Protein AF-A0A940IE73-F1 (afdb_monomer)

Mean predicted aligned error: 17.52 Å

InterPro domains:
  IPR010921 Trp repressor/replication initiator [SSF48295] (245-290)
  IPR011990 Tetratricopeptide-like helical domain superfamily [SSF48452] (12-85)

Structure (mmCIF, N/CA/C/O backbone):
data_AF-A0A940IE73-F1
#
_entry.id   AF-A0A940IE73-F1
#
loop_
_atom_site.group_PDB
_atom_site.id
_atom_site.type_symbol
_atom_site.label_atom_id
_atom_site.label_alt_id
_atom_site.label_comp_id
_atom_site.label_asym_id
_atom_site.label_entity_id
_atom_site.label_seq_id
_atom_site.pdbx_PDB_ins_code
_atom_site.Cartn_x
_atom_site.Cartn_y
_atom_site.Cartn_z
_atom_site.occupancy
_atom_site.B_iso_or_equiv
_atom_site.auth_seq_id
_atom_site.auth_comp_id
_atom_site.auth_asym_id
_atom_site.auth_atom_id
_atom_site.pdbx_PDB_model_num
ATOM 1 N N . MET A 1 1 ? 11.831 21.071 -103.110 1.00 36.50 1 MET A N 1
ATOM 2 C CA . MET A 1 1 ? 12.328 21.608 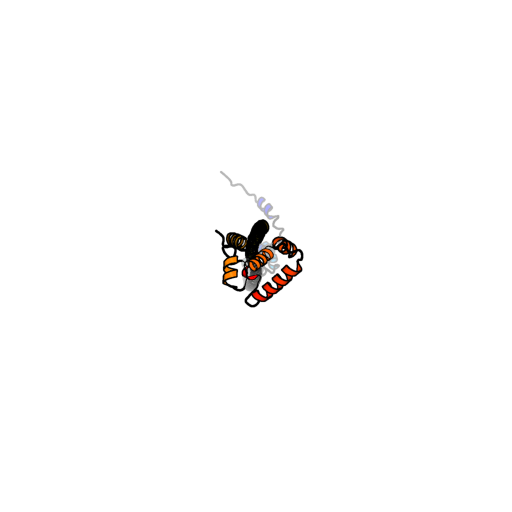-101.823 1.00 36.50 1 MET A CA 1
ATOM 3 C C . MET A 1 1 ? 13.619 20.859 -101.522 1.00 36.50 1 MET A C 1
ATOM 5 O O . MET A 1 1 ? 13.534 19.701 -101.162 1.00 36.50 1 MET A O 1
ATOM 9 N N . ARG A 1 2 ? 14.804 21.275 -101.990 1.00 36.97 2 ARG A N 1
ATOM 10 C CA . ARG A 1 2 ? 15.606 22.463 -101.624 1.00 36.97 2 ARG A CA 1
ATOM 11 C C . ARG A 1 2 ? 15.781 22.615 -100.110 1.00 36.97 2 ARG A C 1
ATOM 13 O O . ARG A 1 2 ? 14.912 23.197 -99.484 1.00 36.97 2 ARG A O 1
ATOM 20 N N . PHE A 1 3 ? 16.899 22.096 -99.603 1.00 31.86 3 PHE A N 1
ATOM 21 C CA . PHE A 1 3 ? 17.815 22.791 -98.689 1.00 31.86 3 PHE A CA 1
ATOM 22 C C . PHE A 1 3 ? 19.220 22.179 -98.863 1.00 31.86 3 PHE A C 1
ATOM 24 O O . PHE A 1 3 ? 19.704 21.396 -98.056 1.00 31.86 3 PHE A O 1
ATOM 31 N N . CYS A 1 4 ? 19.840 22.496 -100.003 1.00 40.31 4 CYS A N 1
ATOM 32 C CA . CYS A 1 4 ? 21.289 22.635 -100.088 1.00 40.31 4 CYS A CA 1
ATOM 33 C C . CYS A 1 4 ? 21.553 24.129 -99.926 1.00 40.31 4 CYS A C 1
ATOM 35 O O . CYS A 1 4 ? 21.342 24.867 -100.883 1.00 40.31 4 CYS A O 1
ATOM 37 N N . GLU A 1 5 ? 21.981 24.560 -98.744 1.00 38.81 5 GLU A N 1
ATOM 38 C CA . GLU A 1 5 ? 22.601 25.871 -98.550 1.00 38.81 5 GLU A CA 1
ATOM 39 C C . GLU A 1 5 ? 23.824 25.689 -97.645 1.00 38.81 5 GLU A C 1
ATOM 41 O O . GLU A 1 5 ? 23.724 25.482 -96.441 1.00 38.81 5 GLU A O 1
ATOM 46 N N . THR A 1 6 ? 24.984 25.650 -98.304 1.00 43.69 6 THR A N 1
ATOM 47 C CA . THR A 1 6 ? 26.170 26.450 -97.966 1.00 43.69 6 THR A CA 1
ATOM 48 C C . THR A 1 6 ? 26.354 26.815 -96.491 1.00 43.69 6 THR A C 1
ATOM 50 O O . THR A 1 6 ? 26.008 27.916 -96.069 1.00 43.69 6 THR A O 1
ATOM 53 N N . LEU A 1 7 ? 27.030 25.942 -95.743 1.00 38.88 7 LEU A N 1
ATOM 54 C CA . LEU A 1 7 ? 27.908 26.394 -94.665 1.00 38.88 7 LEU A CA 1
ATOM 55 C C . LEU A 1 7 ? 29.219 26.846 -95.316 1.00 38.88 7 LEU A C 1
ATOM 57 O O . LEU A 1 7 ? 29.977 26.033 -95.845 1.00 38.88 7 LEU A O 1
ATOM 61 N N . SER A 1 8 ? 29.432 28.160 -95.356 1.00 41.00 8 SER A N 1
ATOM 62 C CA . SER A 1 8 ? 30.691 28.769 -95.772 1.00 41.00 8 SER A CA 1
ATOM 63 C C . SER A 1 8 ? 31.807 28.401 -94.787 1.00 41.00 8 SER A C 1
ATOM 65 O O . SER A 1 8 ? 31.583 28.309 -93.577 1.00 41.00 8 SER A O 1
ATOM 67 N N . GLY A 1 9 ? 33.019 28.204 -95.316 1.00 45.78 9 GLY A N 1
ATOM 68 C CA . GLY A 1 9 ? 34.215 27.803 -94.562 1.00 45.78 9 GLY A CA 1
ATOM 69 C C . GLY A 1 9 ? 34.612 28.740 -93.414 1.00 45.78 9 GLY A C 1
ATOM 70 O O . GLY A 1 9 ? 35.360 28.327 -92.536 1.00 45.78 9 GLY A O 1
ATOM 71 N N . ASP A 1 10 ? 34.044 29.945 -93.344 1.00 45.12 10 ASP A N 1
ATOM 72 C CA . ASP A 1 10 ? 34.355 30.929 -92.302 1.00 45.12 10 ASP A CA 1
ATOM 73 C C . ASP A 1 10 ? 33.549 30.729 -91.004 1.00 45.12 10 ASP A C 1
ATOM 75 O O . ASP A 1 10 ? 33.916 31.254 -89.956 1.00 45.12 10 ASP A O 1
ATOM 79 N N . SER A 1 11 ? 32.474 29.928 -91.024 1.00 41.19 11 SER A N 1
ATOM 80 C CA . SER A 1 11 ? 31.623 29.716 -89.836 1.00 41.19 11 SER A CA 1
ATOM 81 C C . SER A 1 11 ? 32.091 28.573 -88.921 1.00 41.19 11 SER A C 1
ATOM 83 O O . SER A 1 11 ? 31.610 28.456 -87.796 1.00 41.19 11 SER A O 1
ATOM 85 N N . ILE A 1 12 ? 33.039 27.740 -89.370 1.00 45.75 12 ILE A N 1
ATOM 86 C CA . ILE A 1 12 ? 33.682 26.709 -88.530 1.00 45.75 12 ILE A CA 1
ATOM 87 C C . ILE A 1 12 ? 34.906 27.292 -87.806 1.00 45.75 12 ILE A C 1
ATOM 89 O O . ILE A 1 12 ? 35.150 26.944 -86.653 1.00 45.75 12 ILE A O 1
ATOM 93 N N . ALA A 1 13 ? 35.608 28.250 -88.423 1.00 44.59 13 ALA A N 1
ATOM 94 C CA . ALA A 1 13 ? 36.776 28.907 -87.832 1.00 44.59 13 ALA A CA 1
ATOM 95 C C . ALA A 1 13 ? 36.436 29.720 -86.563 1.00 44.59 13 ALA A C 1
ATOM 97 O O . ALA A 1 13 ? 37.199 29.726 -85.598 1.00 44.59 13 ALA A O 1
ATOM 98 N N . LEU A 1 14 ? 35.247 30.330 -86.510 1.00 42.84 14 LEU A N 1
ATOM 99 C CA . LEU A 1 14 ? 34.812 31.185 -85.395 1.00 42.84 14 LEU A CA 1
ATOM 100 C C . LEU A 1 14 ? 34.254 30.436 -84.169 1.00 42.84 14 LEU A C 1
ATOM 102 O O . LEU A 1 14 ? 34.042 31.056 -83.127 1.00 42.84 14 LEU A O 1
ATOM 106 N N . LEU A 1 15 ? 34.047 29.116 -84.250 1.00 37.97 15 LEU A N 1
ATOM 107 C CA . LEU A 1 15 ? 33.656 28.287 -83.096 1.00 37.97 15 LEU A CA 1
ATOM 108 C C . LEU A 1 15 ? 34.829 27.512 -82.479 1.00 37.97 15 LEU A C 1
ATOM 110 O O . LEU A 1 15 ? 34.701 26.994 -81.370 1.00 37.97 15 LEU A O 1
ATOM 114 N N . THR A 1 16 ? 35.980 27.459 -83.151 1.00 43.72 16 THR A N 1
ATOM 115 C CA . THR A 1 16 ? 37.189 26.803 -82.634 1.00 43.72 16 THR A CA 1
ATOM 116 C C . THR A 1 16 ? 38.108 27.751 -81.864 1.00 43.72 16 THR A C 1
ATOM 118 O O . THR A 1 16 ? 38.794 27.313 -80.944 1.00 43.72 16 THR A O 1
ATOM 121 N N . GLU A 1 17 ? 38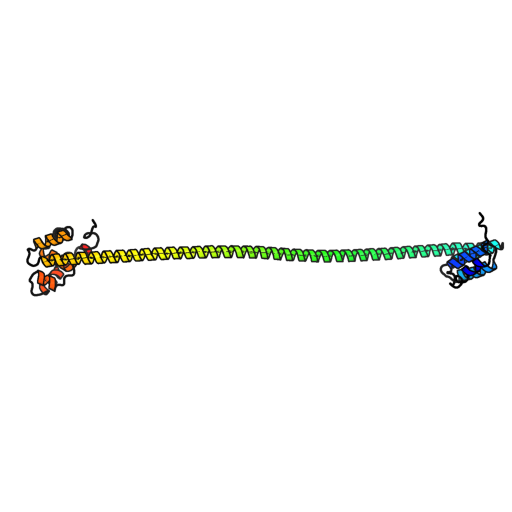.098 29.053 -82.156 1.00 41.50 17 GLU A N 1
ATOM 122 C CA . GLU A 1 17 ? 39.080 29.993 -81.593 1.00 41.50 17 GLU A CA 1
ATOM 123 C C . GLU A 1 17 ? 39.044 30.228 -80.062 1.00 41.50 17 GLU A C 1
ATOM 125 O O . GLU A 1 17 ? 40.113 30.489 -79.505 1.00 41.50 17 GLU A O 1
ATOM 130 N N . PRO A 1 18 ? 37.935 30.069 -79.303 1.00 40.31 18 PRO A N 1
ATOM 131 C CA . PRO A 1 18 ? 37.996 30.234 -77.845 1.00 40.31 18 PRO A CA 1
ATOM 132 C C . PRO A 1 18 ? 38.405 28.964 -77.077 1.00 40.31 18 PRO A C 1
ATOM 134 O O . PRO A 1 18 ? 38.723 29.055 -75.891 1.00 40.31 18 PRO A O 1
ATOM 137 N N . LEU A 1 19 ? 38.413 27.783 -77.711 1.00 37.06 19 LEU A N 1
ATOM 138 C CA . LEU A 1 19 ? 38.744 26.505 -77.052 1.00 37.06 19 LEU A CA 1
ATOM 139 C C . LEU A 1 19 ? 40.249 26.187 -77.049 1.00 37.06 19 LEU A C 1
ATOM 141 O O . LEU A 1 19 ? 40.700 25.383 -76.237 1.00 37.06 19 LEU A O 1
ATOM 145 N N . TYR A 1 20 ? 41.043 26.874 -77.876 1.00 42.22 20 TYR A N 1
ATOM 146 C CA . TYR A 1 20 ? 42.499 26.685 -77.977 1.00 42.22 20 TYR A CA 1
ATOM 147 C C . TYR A 1 20 ? 43.322 27.371 -76.870 1.00 42.22 20 TYR A C 1
ATOM 149 O O . TYR A 1 20 ? 44.546 27.266 -76.861 1.00 42.22 20 TYR A O 1
ATOM 157 N N . ARG A 1 21 ? 42.684 28.063 -75.912 1.00 43.12 21 ARG A N 1
ATOM 158 C CA . ARG A 1 21 ? 43.379 28.699 -74.770 1.00 43.12 21 ARG A CA 1
ATOM 159 C C . ARG A 1 21 ? 43.475 27.842 -73.509 1.00 43.12 21 ARG A C 1
ATOM 161 O O . ARG A 1 21 ? 44.110 28.265 -72.546 1.00 43.12 21 ARG A O 1
ATOM 168 N N . ILE A 1 22 ? 42.880 26.653 -73.498 1.00 47.59 22 ILE A N 1
ATOM 169 C CA . ILE A 1 22 ? 43.120 25.668 -72.442 1.00 47.59 22 ILE A CA 1
ATOM 170 C C . ILE A 1 22 ? 44.323 24.861 -72.914 1.00 47.59 22 ILE A C 1
ATOM 172 O O . ILE A 1 22 ? 44.219 24.184 -73.933 1.00 47.59 22 ILE A O 1
ATOM 176 N N . ALA A 1 23 ? 45.461 24.963 -72.219 1.00 54.41 23 ALA A N 1
ATOM 177 C CA . ALA A 1 23 ? 46.612 24.106 -72.496 1.00 54.41 23 ALA A CA 1
ATOM 178 C C . ALA A 1 23 ? 46.100 22.659 -72.624 1.00 54.41 23 ALA A C 1
ATOM 180 O O . ALA A 1 23 ? 45.478 22.168 -71.672 1.00 54.41 23 ALA A O 1
ATOM 181 N N . PRO A 1 24 ? 46.227 22.014 -73.800 1.00 62.78 24 PRO A N 1
ATOM 182 C CA . PRO A 1 24 ? 45.599 20.725 -74.020 1.00 62.78 24 PRO A CA 1
ATOM 183 C C . PRO A 1 24 ? 46.146 19.767 -72.969 1.00 62.78 24 PRO A C 1
ATOM 185 O O . PRO A 1 24 ? 47.361 19.641 -72.811 1.00 62.78 24 PRO A O 1
ATOM 188 N N . ASN A 1 25 ? 45.255 19.113 -72.214 1.00 81.50 25 ASN A N 1
ATOM 189 C CA . ASN A 1 25 ? 45.707 18.062 -71.311 1.00 81.50 25 ASN A CA 1
ATOM 190 C C . ASN A 1 25 ? 46.504 17.039 -72.141 1.00 81.50 25 ASN A C 1
ATOM 192 O O . ASN A 1 25 ? 46.214 16.822 -73.321 1.00 81.50 25 ASN A O 1
ATOM 196 N N . ALA A 1 26 ? 47.539 16.437 -71.560 1.00 82.44 26 ALA A N 1
ATOM 197 C CA . ALA A 1 26 ? 48.507 15.679 -72.351 1.00 82.44 26 ALA A CA 1
ATOM 198 C C . ALA A 1 26 ? 47.875 14.500 -73.126 1.00 82.44 26 ALA A C 1
ATOM 200 O O . ALA A 1 26 ? 48.332 14.129 -74.204 1.00 82.44 26 ALA A O 1
ATOM 201 N N . ARG A 1 27 ? 46.735 13.969 -72.651 1.00 83.56 27 ARG A N 1
ATOM 202 C CA . ARG A 1 27 ? 45.930 12.981 -73.393 1.00 83.56 27 ARG A CA 1
ATOM 203 C C . ARG A 1 27 ? 45.255 13.565 -74.634 1.00 83.56 27 ARG A C 1
ATOM 205 O O . ARG A 1 27 ? 45.194 12.898 -75.659 1.00 83.56 27 ARG A O 1
ATOM 212 N N . HIS A 1 28 ? 44.732 14.782 -74.558 1.00 87.19 28 HIS A N 1
ATOM 213 C CA . HIS A 1 28 ? 44.136 15.472 -75.696 1.00 87.19 28 HIS A CA 1
ATOM 214 C C . HIS A 1 28 ? 45.199 15.826 -76.739 1.00 87.19 28 HIS A C 1
ATOM 216 O O . HIS A 1 28 ? 44.988 15.563 -77.920 1.00 87.19 28 HIS A O 1
ATOM 222 N N . ALA A 1 29 ? 46.372 16.303 -76.302 1.00 88.12 29 ALA A N 1
ATOM 223 C CA . ALA A 1 29 ? 47.524 16.523 -77.179 1.00 88.12 29 ALA A CA 1
ATOM 224 C C . ALA A 1 29 ? 47.937 15.236 -77.920 1.00 88.12 29 ALA A C 1
ATOM 226 O O . ALA A 1 29 ? 48.185 15.274 -79.122 1.00 88.12 29 ALA A O 1
ATOM 227 N N . TYR A 1 30 ? 47.905 14.078 -77.249 1.00 90.56 30 TYR A N 1
ATOM 228 C CA . TYR A 1 30 ? 48.156 12.781 -77.888 1.00 90.56 30 TYR A CA 1
ATOM 229 C C . TYR A 1 30 ? 47.161 12.459 -79.015 1.00 90.56 30 TYR A C 1
ATOM 231 O O . TYR A 1 30 ? 47.567 12.031 -80.097 1.00 90.56 30 TYR A O 1
ATOM 239 N N . TYR A 1 31 ? 45.861 12.685 -78.802 1.00 91.00 31 TYR A N 1
ATOM 240 C CA . TYR A 1 31 ? 44.859 12.436 -79.844 1.00 91.00 31 TYR A CA 1
ATOM 241 C C . TYR A 1 31 ? 44.984 13.403 -81.027 1.00 91.00 31 TYR A C 1
ATOM 243 O O . TYR A 1 31 ? 44.822 12.971 -82.169 1.00 91.00 31 TYR A O 1
ATOM 251 N N . LEU A 1 32 ? 45.310 14.674 -80.768 1.00 91.19 32 LEU A N 1
ATOM 252 C CA . LEU A 1 32 ? 45.574 15.661 -81.819 1.00 91.19 32 LEU A CA 1
ATOM 253 C C . LEU A 1 32 ? 46.811 15.280 -82.640 1.00 91.19 32 LEU A C 1
ATOM 255 O O . LEU A 1 32 ? 46.745 15.264 -83.868 1.00 91.19 32 LEU A O 1
ATOM 259 N N . ALA A 1 33 ? 47.900 14.869 -81.981 1.00 92.50 33 ALA A N 1
ATOM 260 C CA . ALA A 1 33 ? 49.096 14.370 -82.654 1.00 92.50 33 ALA A CA 1
ATOM 261 C C . ALA A 1 33 ? 48.777 13.184 -83.578 1.00 92.50 33 ALA A C 1
ATOM 263 O O . ALA A 1 33 ? 49.161 13.193 -84.745 1.00 92.50 33 ALA A O 1
ATOM 264 N N . LEU A 1 34 ? 48.015 12.190 -83.102 1.00 92.38 34 LEU A N 1
ATOM 265 C CA . LEU A 1 34 ? 47.574 11.067 -83.939 1.00 92.38 34 LEU A CA 1
ATOM 266 C C . LEU A 1 34 ? 46.736 11.506 -85.146 1.00 92.38 34 LEU A C 1
ATOM 268 O O . LEU A 1 34 ? 46.863 10.904 -86.213 1.00 92.38 34 LEU A O 1
ATOM 272 N N . GLY A 1 35 ? 45.865 12.504 -84.976 1.00 91.44 35 GLY A N 1
ATOM 273 C CA . GLY A 1 35 ? 45.065 13.075 -86.062 1.00 91.44 35 GLY A CA 1
ATOM 274 C C . GLY A 1 35 ? 45.952 13.618 -87.180 1.00 91.44 35 GLY A C 1
ATOM 275 O O . GLY A 1 35 ? 45.873 13.143 -88.312 1.00 91.44 35 GLY A O 1
ATOM 276 N N . HIS A 1 36 ? 46.886 14.503 -86.830 1.00 91.81 36 HIS A N 1
ATOM 277 C CA . HIS A 1 36 ? 47.823 15.099 -87.785 1.00 91.81 36 HIS A CA 1
ATOM 278 C C . HIS A 1 36 ? 48.756 14.067 -88.443 1.00 91.81 36 HIS A C 1
ATOM 280 O O . HIS A 1 36 ? 48.986 14.121 -89.651 1.00 91.81 36 HIS A O 1
ATOM 286 N N . ILE A 1 37 ? 49.222 13.050 -87.701 1.00 92.62 37 ILE A N 1
ATOM 287 C CA . ILE A 1 37 ? 50.018 11.942 -88.269 1.00 92.62 37 ILE A CA 1
ATOM 288 C C . ILE A 1 37 ? 49.231 11.188 -89.351 1.00 92.62 37 ILE A C 1
ATOM 290 O O . ILE A 1 37 ? 49.798 10.799 -90.377 1.00 92.62 37 ILE A O 1
ATOM 294 N N . LYS A 1 38 ? 47.930 10.957 -89.137 1.00 91.19 38 LYS A N 1
ATOM 295 C CA . LYS A 1 38 ? 47.069 10.268 -90.111 1.00 91.19 38 LYS A CA 1
ATOM 296 C C . LYS A 1 38 ? 46.840 11.100 -91.367 1.00 91.19 38 LYS A C 1
ATOM 298 O O . LYS A 1 38 ? 46.814 10.527 -92.454 1.00 91.19 38 LYS A O 1
ATOM 303 N N . GLU A 1 39 ? 46.704 12.410 -91.208 1.00 92.25 39 GLU A N 1
ATOM 304 C CA . GLU A 1 39 ? 46.541 13.372 -92.304 1.00 92.25 39 GLU A CA 1
ATOM 305 C C . GLU A 1 39 ? 47.844 13.619 -93.078 1.00 92.25 39 GLU A C 1
ATOM 307 O O . GLU A 1 39 ? 47.810 14.098 -94.208 1.00 92.25 39 GLU A O 1
ATOM 312 N N . GLY A 1 40 ? 48.991 13.231 -92.511 1.00 88.12 40 GLY A N 1
ATOM 313 C CA . GLY A 1 40 ? 50.308 13.417 -93.121 1.00 88.12 40 GLY A CA 1
ATOM 314 C C . GLY A 1 40 ? 50.972 14.749 -92.769 1.00 88.12 40 GLY A C 1
ATOM 315 O O . GLY A 1 40 ? 52.088 14.999 -93.223 1.00 88.12 40 GLY A O 1
ATOM 316 N N . ASP A 1 41 ? 50.336 15.572 -91.934 1.00 92.00 41 ASP A N 1
ATOM 317 C CA . ASP A 1 41 ? 50.901 16.821 -91.430 1.00 92.00 41 ASP A CA 1
ATOM 318 C C . ASP A 1 41 ? 51.864 16.549 -90.261 1.00 92.00 41 ASP A C 1
ATOM 320 O O . ASP A 1 41 ? 51.517 16.572 -89.077 1.00 92.00 41 ASP A O 1
ATOM 324 N N . MET A 1 42 ? 53.110 16.234 -90.614 1.00 90.44 42 MET A N 1
ATOM 325 C CA . MET A 1 42 ? 54.141 15.852 -89.648 1.00 90.44 42 MET A CA 1
ATOM 326 C C . MET A 1 42 ? 54.664 17.029 -88.815 1.00 90.44 42 MET A C 1
ATOM 328 O O . MET A 1 42 ? 55.203 16.794 -87.732 1.00 90.44 42 MET A O 1
ATOM 332 N N . GLU A 1 43 ? 54.543 18.271 -89.291 1.00 87.19 43 GLU A N 1
ATOM 333 C CA . GLU A 1 43 ? 55.021 19.443 -88.547 1.00 87.19 43 GLU A CA 1
ATOM 334 C C . GLU A 1 43 ? 54.095 19.747 -87.372 1.00 87.19 43 GLU A C 1
ATOM 336 O O . GLU A 1 43 ? 54.559 19.820 -86.230 1.00 87.19 43 GLU A O 1
ATOM 341 N N . SER A 1 44 ? 52.785 19.808 -87.625 1.00 87.62 44 SER A N 1
ATOM 342 C CA . SER A 1 44 ? 51.774 19.983 -86.579 1.00 87.62 44 SER A CA 1
ATOM 343 C C . SER A 1 44 ? 51.787 18.815 -85.592 1.00 87.62 44 SER A C 1
ATOM 345 O O . SER A 1 44 ? 51.755 19.016 -84.377 1.00 87.62 44 SER A O 1
ATOM 347 N N . ALA A 1 45 ? 51.935 17.581 -86.089 1.00 89.69 45 ALA A N 1
ATOM 348 C CA . ALA A 1 45 ? 52.061 16.404 -85.237 1.00 89.69 45 ALA A CA 1
ATOM 349 C C . ALA A 1 45 ? 53.220 16.528 -84.234 1.00 89.69 45 ALA A C 1
ATOM 351 O O . ALA A 1 45 ? 53.032 16.260 -83.048 1.00 89.69 45 ALA A O 1
ATOM 352 N N . ARG A 1 46 ? 54.405 16.973 -84.679 1.00 88.00 46 ARG A N 1
ATOM 353 C CA . ARG A 1 46 ? 55.587 17.122 -83.810 1.00 88.00 46 ARG A CA 1
ATOM 354 C C . ARG A 1 46 ? 55.380 18.149 -82.698 1.00 88.00 46 ARG A C 1
ATOM 356 O O . ARG A 1 46 ? 55.850 17.919 -81.588 1.00 88.00 46 ARG A O 1
ATOM 363 N N . GLN A 1 47 ? 54.651 19.235 -82.960 1.00 88.50 47 GLN A N 1
ATOM 364 C CA . GLN A 1 47 ? 54.340 20.235 -81.930 1.00 88.50 47 GLN A CA 1
ATOM 365 C C . GLN A 1 47 ? 53.514 19.627 -80.789 1.00 88.50 47 GLN A C 1
ATOM 367 O O . GLN A 1 47 ? 53.824 19.830 -79.617 1.00 88.50 47 GLN A O 1
ATOM 372 N N . TYR A 1 48 ? 52.502 18.821 -81.121 1.00 89.44 48 TYR A N 1
ATOM 373 C CA . TYR A 1 48 ? 51.675 18.151 -80.115 1.00 89.44 48 TYR A CA 1
ATOM 374 C C . TYR A 1 48 ? 52.396 16.995 -79.413 1.00 89.44 48 TYR A C 1
ATOM 376 O O . TYR A 1 48 ? 52.132 16.734 -78.243 1.00 89.44 48 TYR A O 1
ATOM 384 N N . VAL A 1 49 ? 53.328 16.324 -80.091 1.00 91.12 49 VAL A N 1
ATOM 385 C CA . VAL A 1 49 ? 54.153 15.252 -79.515 1.00 91.12 49 VAL A CA 1
ATOM 386 C C . VAL A 1 49 ? 55.023 15.756 -78.362 1.00 91.12 49 VAL A C 1
ATOM 388 O O . VAL A 1 49 ? 55.085 15.091 -77.329 1.00 91.12 49 VAL A O 1
ATOM 391 N N . GLU A 1 50 ? 55.651 16.927 -78.483 1.00 88.00 50 GLU A N 1
ATOM 392 C CA . GLU A 1 50 ? 56.462 17.477 -77.383 1.00 88.00 50 GLU A CA 1
ATOM 393 C C . GLU A 1 50 ? 55.608 17.764 -76.134 1.00 88.00 50 GLU A C 1
ATOM 395 O O . GLU A 1 50 ? 56.027 17.455 -75.022 1.00 88.00 50 GLU A O 1
ATOM 400 N N . LEU A 1 51 ? 54.356 18.205 -76.302 1.00 87.69 51 LEU A N 1
ATOM 401 C CA . LEU A 1 51 ? 53.425 18.389 -75.178 1.00 87.69 51 LEU A CA 1
ATOM 402 C C . LEU A 1 51 ? 53.071 17.065 -74.472 1.00 87.69 51 LEU A C 1
ATOM 404 O O . LEU A 1 51 ? 52.838 17.042 -73.264 1.00 87.69 51 LEU A O 1
ATOM 408 N N . VAL A 1 52 ? 53.035 15.946 -75.204 1.00 88.94 52 VAL A N 1
ATOM 409 C CA . VAL A 1 52 ? 52.804 14.605 -74.628 1.00 88.94 52 VAL A CA 1
ATOM 410 C C . VAL A 1 52 ? 54.021 14.128 -73.836 1.00 88.94 52 VAL A C 1
ATOM 412 O O . VAL A 1 52 ? 53.859 13.482 -72.798 1.00 88.94 52 VAL A O 1
ATOM 415 N N . LYS A 1 53 ? 55.226 14.465 -74.311 1.00 89.56 53 LYS A N 1
ATOM 416 C CA . LYS A 1 53 ? 56.509 14.103 -73.697 1.00 89.56 53 LYS A CA 1
ATOM 417 C C . LYS A 1 53 ? 56.706 14.744 -72.328 1.00 89.56 53 LYS A C 1
ATOM 419 O O . LYS A 1 53 ? 57.227 14.089 -71.427 1.00 89.56 53 LYS A O 1
ATOM 424 N N . GLU A 1 54 ? 56.297 16.004 -72.181 1.00 85.38 54 GLU A N 1
ATOM 425 C CA . GLU A 1 54 ? 56.452 16.789 -70.950 1.00 85.38 54 GLU A CA 1
ATOM 426 C C . GLU A 1 54 ? 55.602 16.263 -69.781 1.00 85.38 54 GLU A C 1
ATOM 428 O O . GLU A 1 54 ? 55.913 16.536 -68.622 1.00 85.38 54 GLU A O 1
ATOM 433 N N . SER A 1 55 ? 54.548 15.485 -70.052 1.00 82.50 55 SER A N 1
ATOM 434 C CA . SER A 1 55 ? 53.666 14.957 -69.011 1.00 82.50 55 SER A CA 1
ATOM 435 C C . SER A 1 55 ? 54.076 13.549 -68.555 1.00 82.50 55 SER A C 1
ATOM 437 O O . SER A 1 55 ? 54.007 12.605 -69.348 1.00 82.50 55 SER A O 1
ATOM 439 N N . PRO A 1 56 ? 54.400 13.348 -67.259 1.00 79.56 56 PRO A N 1
ATOM 440 C CA . PRO A 1 56 ? 54.778 12.034 -66.731 1.00 79.56 56 PRO A CA 1
ATOM 441 C C . PRO A 1 56 ? 53.703 10.954 -66.922 1.00 79.56 56 PRO A C 1
ATOM 443 O O . PRO A 1 56 ? 54.019 9.778 -67.077 1.00 79.56 56 PRO A O 1
ATOM 446 N N . GLU A 1 57 ? 52.421 11.333 -66.923 1.00 79.00 57 GLU A N 1
ATOM 447 C CA . GLU A 1 57 ? 51.304 10.386 -67.032 1.00 79.00 57 GLU A CA 1
ATOM 448 C C . GLU A 1 57 ? 51.117 9.819 -68.440 1.00 79.00 57 GLU A C 1
ATOM 450 O O . GLU A 1 57 ? 50.554 8.733 -68.592 1.00 79.00 57 GLU A O 1
ATOM 455 N N . THR A 1 58 ? 51.551 10.554 -69.464 1.00 82.38 58 THR A N 1
ATOM 456 C CA . THR A 1 58 ? 51.402 10.187 -70.879 1.00 82.38 58 THR A CA 1
ATOM 457 C C . THR A 1 58 ? 52.738 9.984 -71.578 1.00 82.38 58 THR A C 1
ATOM 459 O O . THR A 1 58 ? 52.742 9.756 -72.781 1.00 82.38 58 THR A O 1
ATOM 462 N N . HIS A 1 59 ? 53.851 10.019 -70.842 1.00 84.19 59 HIS A N 1
ATOM 463 C CA . HIS A 1 59 ? 55.193 9.874 -71.400 1.00 84.19 59 HIS A CA 1
ATOM 464 C C . HIS A 1 59 ? 55.353 8.582 -72.214 1.00 84.19 59 HIS A C 1
ATOM 466 O O . HIS A 1 59 ? 55.770 8.636 -73.360 1.00 84.19 59 HIS A O 1
ATOM 472 N N . HIS A 1 60 ? 54.868 7.444 -71.711 1.00 83.75 60 HIS A N 1
ATOM 473 C CA . HIS A 1 60 ? 54.832 6.192 -72.483 1.00 83.75 60 HIS A CA 1
ATOM 474 C C . HIS A 1 60 ? 54.145 6.352 -73.857 1.00 83.75 60 HIS A C 1
ATOM 476 O O . HIS A 1 60 ? 54.624 5.842 -74.865 1.00 83.75 60 HIS A O 1
ATOM 482 N N . LEU A 1 61 ? 53.060 7.131 -73.951 1.00 86.62 61 LEU A N 1
ATOM 483 C CA . LEU A 1 61 ? 52.345 7.371 -75.212 1.00 86.62 61 LEU A CA 1
ATOM 484 C C . LEU A 1 61 ? 53.138 8.231 -76.208 1.00 86.62 61 LEU A C 1
ATOM 486 O O . LEU A 1 61 ? 52.854 8.182 -77.406 1.00 86.62 61 LEU A O 1
ATOM 490 N N . TRP A 1 62 ? 54.127 8.999 -75.745 1.00 91.38 62 TRP A N 1
ATOM 491 C CA . TRP A 1 62 ? 55.039 9.743 -76.615 1.00 91.38 62 TRP A CA 1
ATOM 492 C C . TRP A 1 62 ? 55.841 8.797 -77.512 1.00 91.38 62 TRP A C 1
ATOM 494 O O . TRP A 1 62 ? 55.881 8.999 -78.727 1.00 91.38 62 TRP A O 1
ATOM 504 N N . HIS A 1 63 ? 56.390 7.718 -76.944 1.00 89.56 63 HIS A N 1
ATOM 505 C CA . HIS A 1 63 ? 57.133 6.698 -77.691 1.00 89.56 63 HIS A CA 1
ATOM 506 C C . HIS A 1 63 ? 56.293 6.088 -78.823 1.00 89.56 63 HIS A C 1
ATOM 508 O O . HIS A 1 63 ? 56.769 5.913 -79.946 1.00 89.56 63 HIS A O 1
ATOM 514 N N . LYS A 1 64 ? 54.996 5.868 -78.577 1.00 91.06 64 LYS A N 1
ATOM 515 C CA . LYS A 1 64 ? 54.050 5.404 -79.599 1.00 91.06 64 LYS A CA 1
ATOM 516 C C . LYS A 1 64 ? 53.849 6.411 -80.735 1.00 91.06 64 LYS A C 1
ATOM 518 O O . LYS A 1 64 ? 53.799 6.015 -81.896 1.00 91.06 64 LYS A O 1
ATOM 523 N N . LEU A 1 65 ? 53.732 7.703 -80.427 1.00 91.69 65 LEU A N 1
ATOM 524 C CA . LEU A 1 65 ? 53.610 8.737 -81.461 1.00 91.69 65 LEU A CA 1
ATOM 525 C C . LEU A 1 65 ? 54.889 8.846 -82.298 1.00 91.69 65 LEU A C 1
ATOM 527 O O . LEU A 1 65 ? 54.814 8.965 -83.520 1.00 91.69 65 LEU A O 1
ATOM 531 N N . MET A 1 66 ? 56.056 8.761 -81.656 1.00 92.50 66 MET A N 1
ATOM 532 C CA . MET A 1 66 ? 57.349 8.773 -82.344 1.00 92.50 66 MET A CA 1
ATOM 533 C C . MET A 1 66 ? 57.518 7.562 -83.264 1.00 92.50 66 MET A C 1
ATOM 535 O O . MET A 1 66 ? 57.971 7.724 -84.398 1.00 92.50 66 MET A O 1
ATOM 539 N N . TYR A 1 67 ? 57.085 6.375 -82.826 1.00 92.38 67 TYR A N 1
ATOM 540 C CA . TYR A 1 67 ? 57.005 5.182 -83.671 1.00 92.38 67 TYR A CA 1
ATOM 541 C C . TYR A 1 67 ? 56.193 5.437 -84.951 1.00 92.38 67 TYR A C 1
ATOM 543 O O . TYR A 1 67 ? 56.696 5.211 -86.052 1.00 92.38 67 TYR A O 1
ATOM 551 N N . GLU A 1 68 ? 54.967 5.956 -84.826 1.00 90.56 68 GLU A N 1
ATOM 552 C CA . GLU A 1 68 ? 54.083 6.226 -85.971 1.00 90.56 68 GLU A CA 1
ATOM 553 C C . GLU A 1 68 ? 54.687 7.266 -86.933 1.00 90.56 68 GLU A C 1
ATOM 555 O O . GLU A 1 68 ? 54.627 7.106 -88.156 1.00 90.56 68 GLU A O 1
ATOM 560 N N . ILE A 1 69 ? 55.337 8.304 -86.396 1.00 91.81 69 ILE A N 1
ATOM 561 C CA . ILE A 1 69 ? 56.038 9.325 -87.187 1.00 91.81 69 ILE A CA 1
ATOM 562 C C . ILE A 1 69 ? 57.198 8.710 -87.980 1.00 91.81 69 ILE A C 1
ATOM 564 O O . ILE A 1 69 ? 57.307 8.947 -89.187 1.00 91.81 69 ILE A O 1
ATOM 568 N N . TYR A 1 70 ? 58.052 7.907 -87.339 1.00 92.88 70 TYR A N 1
ATOM 569 C CA . TYR A 1 70 ? 59.183 7.264 -88.015 1.00 92.88 70 TYR A CA 1
ATOM 570 C C . TYR A 1 70 ? 58.727 6.240 -89.058 1.00 92.88 70 TYR A C 1
ATOM 572 O O . TYR A 1 70 ? 59.279 6.198 -90.160 1.00 92.88 70 TYR A O 1
ATOM 580 N N . MET A 1 71 ? 57.660 5.488 -88.774 1.00 90.25 71 MET A N 1
ATOM 581 C CA . MET A 1 71 ? 57.042 4.578 -89.741 1.00 90.25 71 MET A CA 1
ATOM 582 C C . MET A 1 71 ? 56.549 5.313 -90.990 1.00 90.25 71 MET A C 1
ATOM 584 O O . MET A 1 71 ? 56.791 4.851 -92.106 1.00 90.25 71 MET A O 1
ATOM 588 N N . LYS A 1 72 ? 55.901 6.473 -90.826 1.00 89.94 72 LYS A N 1
ATOM 589 C CA . LYS A 1 72 ? 55.422 7.304 -91.944 1.00 89.94 72 LYS A CA 1
ATOM 590 C C . LYS A 1 72 ? 56.553 7.938 -92.754 1.00 89.94 72 LYS A C 1
ATOM 592 O O . LYS A 1 72 ? 56.393 8.127 -93.955 1.00 89.94 72 LYS A O 1
ATOM 597 N N . GLN A 1 73 ? 57.692 8.221 -92.124 1.00 90.38 73 GLN A N 1
ATOM 598 C CA . GLN A 1 73 ? 58.902 8.733 -92.783 1.00 90.38 73 GLN A CA 1
ATOM 599 C C . GLN A 1 73 ? 59.745 7.631 -93.448 1.00 90.38 73 GLN A C 1
ATOM 601 O O . GLN A 1 73 ? 60.693 7.936 -94.167 1.00 90.38 73 GLN A O 1
ATOM 606 N N . GLY A 1 74 ? 59.408 6.355 -93.230 1.00 89.25 74 GLY A N 1
ATOM 607 C CA . GLY A 1 74 ? 60.139 5.208 -93.770 1.00 89.25 74 GLY A CA 1
ATOM 608 C C . GLY A 1 74 ? 61.370 4.790 -92.955 1.00 89.25 74 GLY A C 1
ATOM 609 O O . GLY A 1 74 ? 62.051 3.841 -93.346 1.00 89.25 74 GLY A O 1
ATOM 610 N N . ASP A 1 75 ? 61.637 5.428 -91.811 1.00 90.88 75 ASP A N 1
ATOM 611 C CA . ASP A 1 75 ? 62.742 5.082 -90.909 1.00 90.88 75 ASP A CA 1
ATOM 612 C C . ASP A 1 75 ? 62.335 3.941 -89.966 1.00 90.88 75 ASP A C 1
ATOM 614 O O . ASP A 1 75 ? 61.956 4.124 -88.807 1.00 90.88 75 ASP A O 1
ATOM 618 N N . ARG A 1 76 ? 62.383 2.718 -90.499 1.00 89.38 76 ARG A N 1
ATOM 619 C CA . ARG A 1 76 ? 61.952 1.515 -89.771 1.00 89.38 76 ARG A CA 1
ATOM 620 C C . ARG A 1 76 ? 62.840 1.174 -88.574 1.00 89.38 76 ARG A C 1
ATOM 622 O O . ARG A 1 76 ? 62.354 0.542 -87.641 1.00 89.38 76 ARG A O 1
ATOM 629 N N . GLY A 1 77 ? 64.118 1.561 -88.604 1.00 89.12 77 GLY A N 1
ATOM 630 C CA . GLY A 1 77 ? 65.062 1.266 -87.525 1.00 89.12 77 GLY A CA 1
ATOM 631 C C . GLY A 1 77 ? 64.691 2.020 -86.254 1.00 89.12 77 GLY A C 1
ATOM 632 O O . GLY A 1 77 ? 64.445 1.406 -85.217 1.00 89.12 77 GLY A O 1
ATOM 633 N N . ARG A 1 78 ? 64.536 3.345 -86.366 1.00 89.44 78 ARG A N 1
ATOM 634 C CA . ARG A 1 78 ? 64.130 4.189 -85.232 1.00 89.44 78 ARG A CA 1
ATOM 635 C C . ARG A 1 78 ? 62.701 3.932 -84.785 1.00 89.44 78 ARG A C 1
ATOM 637 O O . ARG A 1 78 ? 62.421 3.988 -83.592 1.00 89.44 78 ARG A O 1
ATOM 644 N N . ALA A 1 79 ? 61.809 3.605 -85.720 1.00 88.25 79 ALA A N 1
ATOM 645 C CA . ALA A 1 79 ? 60.468 3.166 -85.368 1.00 88.25 79 ALA A CA 1
ATOM 646 C C . ALA A 1 79 ? 60.519 1.962 -84.412 1.00 88.25 79 ALA A C 1
ATOM 648 O O . ALA A 1 79 ? 59.912 1.997 -83.345 1.00 88.25 79 ALA A O 1
ATOM 649 N N . LEU A 1 80 ? 61.282 0.920 -84.751 1.00 87.88 80 LEU A N 1
ATOM 650 C CA . LEU A 1 80 ? 61.371 -0.276 -83.916 1.00 87.88 80 LEU A CA 1
ATOM 651 C C . LEU A 1 80 ? 61.923 0.023 -82.512 1.00 87.88 80 LEU A C 1
ATOM 653 O O . LEU A 1 80 ? 61.391 -0.493 -81.533 1.00 87.88 80 LEU A O 1
ATOM 657 N N . GLU A 1 81 ? 62.944 0.875 -82.399 1.00 89.50 81 GLU A N 1
ATOM 658 C CA . GLU A 1 81 ? 63.502 1.282 -81.102 1.00 89.50 81 GLU A CA 1
ATOM 659 C C . GLU A 1 81 ? 62.467 1.989 -80.215 1.00 89.50 81 GLU A C 1
ATOM 661 O O . GLU A 1 81 ? 62.347 1.674 -79.031 1.00 89.50 81 GLU A O 1
ATOM 666 N N . GLU A 1 82 ? 61.694 2.919 -80.780 1.00 89.69 82 GLU A N 1
ATOM 667 C CA . GLU A 1 82 ? 60.647 3.634 -80.042 1.00 89.69 82 GLU A CA 1
ATOM 668 C C . GLU A 1 82 ? 59.459 2.729 -79.690 1.00 89.69 82 GLU A C 1
ATOM 670 O O . GLU A 1 82 ? 58.885 2.856 -78.610 1.00 89.69 82 GLU A O 1
ATOM 675 N N . TYR A 1 83 ? 59.135 1.748 -80.537 1.00 87.50 83 TYR A N 1
ATOM 676 C CA . TYR A 1 83 ? 58.110 0.749 -80.229 1.00 87.50 83 TYR A CA 1
ATOM 677 C C . TYR A 1 83 ? 58.478 -0.107 -79.008 1.00 87.50 83 TYR A C 1
ATOM 679 O O . TYR A 1 83 ? 57.643 -0.323 -78.133 1.00 87.50 83 TYR A O 1
ATOM 687 N N . VAL A 1 84 ? 59.733 -0.559 -78.911 1.00 87.38 84 VAL A N 1
ATOM 688 C CA . VAL A 1 84 ? 60.201 -1.367 -77.768 1.00 87.38 84 VAL A CA 1
ATOM 689 C C . VAL A 1 84 ? 60.142 -0.572 -76.458 1.00 87.38 84 VAL A C 1
ATOM 691 O O . VAL A 1 84 ? 59.752 -1.118 -75.423 1.00 87.38 84 VAL A O 1
ATOM 694 N N . LYS A 1 85 ? 60.489 0.722 -76.494 1.00 89.25 85 LYS A N 1
ATOM 695 C CA . LYS A 1 85 ? 60.367 1.617 -75.330 1.00 89.25 85 LYS A CA 1
ATOM 696 C C . LYS A 1 85 ? 58.908 1.818 -74.924 1.00 89.25 85 LYS A C 1
ATOM 698 O O . LYS A 1 85 ? 58.592 1.731 -73.743 1.00 89.25 85 LYS A O 1
ATOM 703 N N . TYR A 1 86 ? 58.013 2.021 -75.895 1.00 87.88 86 TYR A N 1
ATOM 704 C CA . TYR A 1 86 ? 56.579 2.121 -75.624 1.00 87.88 86 TYR A CA 1
ATOM 705 C C . TYR A 1 86 ? 56.045 0.871 -74.914 1.00 87.88 86 TYR A C 1
ATOM 707 O O . TYR A 1 86 ? 55.398 1.002 -73.881 1.00 87.88 86 TYR A O 1
ATOM 715 N N . ASP A 1 87 ? 56.348 -0.322 -75.429 1.00 82.56 87 ASP A N 1
ATOM 716 C CA . ASP A 1 87 ? 55.844 -1.590 -74.885 1.00 82.56 87 ASP A CA 1
ATOM 717 C C . ASP A 1 87 ? 56.282 -1.804 -73.422 1.00 82.56 87 ASP A C 1
ATOM 719 O O . ASP A 1 87 ? 55.475 -2.124 -72.548 1.00 82.56 87 ASP A O 1
ATOM 723 N N . THR A 1 88 ? 57.552 -1.515 -73.122 1.00 82.19 88 THR A N 1
ATOM 724 C CA . THR A 1 88 ? 58.093 -1.629 -71.758 1.00 82.19 88 THR A CA 1
ATOM 725 C C . THR A 1 88 ? 57.541 -0.576 -70.795 1.00 82.19 88 THR A C 1
ATOM 727 O O . THR A 1 88 ? 57.264 -0.885 -69.632 1.00 82.19 88 THR A O 1
ATOM 730 N N . GLU A 1 89 ? 57.361 0.670 -71.234 1.00 83.00 89 GLU A N 1
ATOM 731 C CA . GLU A 1 89 ? 56.798 1.719 -70.381 1.00 83.00 89 GLU A CA 1
ATOM 732 C C . GLU A 1 89 ? 55.284 1.579 -70.165 1.00 83.00 89 GLU A C 1
ATOM 734 O O . GLU A 1 89 ? 54.806 1.851 -69.060 1.00 83.00 89 GLU A O 1
ATOM 739 N N . ASP A 1 90 ? 54.532 1.122 -71.169 1.00 78.75 90 ASP A N 1
ATOM 740 C CA . ASP A 1 90 ? 53.089 0.869 -71.064 1.00 78.75 90 ASP A CA 1
ATOM 741 C C . ASP A 1 90 ? 52.808 -0.286 -70.092 1.00 78.75 90 ASP A C 1
ATOM 743 O O . ASP A 1 90 ? 51.948 -0.170 -69.214 1.00 78.75 90 ASP A O 1
ATOM 747 N N . GLU A 1 91 ? 53.608 -1.360 -70.143 1.00 78.94 91 GLU A N 1
ATOM 748 C CA . GLU A 1 91 ? 53.511 -2.458 -69.177 1.00 78.94 91 GLU A CA 1
ATOM 749 C C . GLU A 1 91 ? 53.786 -1.978 -67.737 1.00 78.94 91 GLU A C 1
ATOM 751 O O . GLU A 1 91 ? 53.044 -2.311 -66.804 1.00 78.94 91 GLU A O 1
ATOM 756 N N . ASN A 1 92 ? 54.810 -1.143 -67.539 1.00 77.88 92 ASN A N 1
ATOM 757 C CA . ASN A 1 92 ? 55.130 -0.572 -66.229 1.00 77.88 92 ASN A CA 1
ATOM 758 C C . ASN A 1 92 ? 54.032 0.375 -65.716 1.00 77.88 92 ASN A C 1
ATOM 760 O O . ASN A 1 92 ? 53.649 0.304 -64.542 1.00 77.88 92 ASN A O 1
ATOM 764 N N . ALA A 1 93 ? 53.485 1.232 -66.582 1.00 74.94 93 ALA A N 1
ATOM 765 C CA . ALA A 1 93 ? 52.381 2.127 -66.245 1.00 74.94 93 ALA A CA 1
ATOM 766 C C . ALA A 1 93 ? 51.105 1.345 -65.892 1.00 74.94 93 ALA A C 1
ATOM 768 O O . ALA A 1 93 ? 50.412 1.690 -64.928 1.00 74.94 93 ALA A O 1
ATOM 769 N N . PHE A 1 94 ? 50.815 0.265 -66.623 1.00 75.88 94 PHE A N 1
ATOM 770 C CA . PHE A 1 94 ? 49.702 -0.633 -66.334 1.00 75.88 94 PHE A CA 1
ATOM 771 C C . PHE A 1 94 ? 49.859 -1.308 -64.967 1.00 75.88 94 PHE A C 1
ATOM 773 O O . PHE A 1 94 ? 48.939 -1.252 -64.147 1.00 75.88 94 PHE A O 1
ATOM 780 N N . ARG A 1 95 ? 51.037 -1.881 -64.678 1.00 76.19 95 ARG A N 1
ATOM 781 C CA . ARG A 1 95 ? 51.335 -2.504 -63.377 1.00 76.19 95 ARG A CA 1
ATOM 782 C C . ARG A 1 95 ? 51.184 -1.506 -62.229 1.00 76.19 95 ARG A C 1
ATOM 784 O O . ARG A 1 95 ? 50.525 -1.824 -61.243 1.00 76.19 95 ARG A O 1
ATOM 791 N N . LYS A 1 96 ? 51.721 -0.288 -62.367 1.00 80.38 96 LYS A N 1
ATOM 792 C CA . LYS A 1 96 ? 51.601 0.767 -61.346 1.00 80.38 96 LYS A CA 1
ATOM 793 C C . LYS A 1 96 ? 50.138 1.121 -61.052 1.00 80.38 96 LYS A C 1
ATOM 795 O O . LYS A 1 96 ? 49.737 1.097 -59.892 1.00 80.38 96 LYS A O 1
ATOM 800 N N . ARG A 1 97 ? 49.320 1.351 -62.088 1.00 76.31 97 ARG A N 1
ATOM 801 C CA . ARG A 1 97 ? 47.876 1.616 -61.923 1.00 76.31 97 ARG A CA 1
ATOM 802 C C . ARG A 1 97 ? 47.142 0.437 -61.283 1.00 76.31 97 ARG A C 1
ATOM 804 O O . ARG A 1 97 ? 46.231 0.644 -60.488 1.00 76.31 97 ARG A O 1
ATOM 811 N N . ALA A 1 98 ? 47.517 -0.798 -61.619 1.00 75.31 98 ALA A N 1
ATOM 812 C CA . ALA A 1 98 ? 46.932 -1.986 -61.005 1.00 75.31 98 ALA A CA 1
ATOM 813 C C . ALA A 1 98 ? 47.230 -2.049 -59.497 1.00 75.31 98 ALA A C 1
ATOM 815 O O . ALA A 1 98 ? 46.311 -2.291 -58.718 1.00 75.31 98 ALA A O 1
ATOM 816 N N . PHE A 1 99 ? 48.467 -1.764 -59.075 1.00 79.69 99 PHE A N 1
ATOM 817 C CA . PHE A 1 99 ? 48.829 -1.699 -57.654 1.00 79.69 99 PHE A CA 1
ATOM 818 C C . PHE A 1 99 ? 48.105 -0.573 -56.910 1.00 79.69 99 PHE A C 1
ATOM 820 O O . PHE A 1 99 ? 47.522 -0.833 -55.862 1.00 79.69 99 PHE A O 1
ATOM 827 N N . GLU A 1 100 ? 48.066 0.638 -57.470 1.00 79.88 100 GLU A N 1
ATOM 828 C CA . GLU A 1 100 ? 47.345 1.775 -56.874 1.00 79.88 100 GLU A CA 1
ATOM 829 C C . GLU A 1 100 ? 45.845 1.474 -56.711 1.00 79.88 100 GLU A C 1
ATOM 831 O O . GLU A 1 100 ? 45.248 1.784 -55.679 1.00 79.88 100 GLU A O 1
ATOM 836 N N . ASN A 1 101 ? 45.234 0.803 -57.693 1.00 76.12 101 ASN A N 1
ATOM 837 C CA . ASN A 1 101 ? 43.840 0.371 -57.607 1.00 76.12 101 ASN A CA 1
ATOM 838 C C . ASN A 1 101 ? 43.623 -0.690 -56.519 1.00 76.12 101 ASN A C 1
ATOM 840 O O . ASN A 1 101 ? 42.618 -0.633 -55.810 1.00 76.12 101 ASN A O 1
ATOM 844 N N . ILE A 1 102 ? 44.545 -1.648 -56.373 1.00 76.81 102 ILE A N 1
ATOM 845 C CA . ILE A 1 102 ? 44.482 -2.672 -55.320 1.00 76.81 102 ILE A CA 1
ATOM 846 C C . ILE A 1 102 ? 44.621 -2.022 -53.939 1.00 76.81 102 ILE A C 1
ATOM 848 O O . ILE A 1 102 ? 43.810 -2.298 -53.057 1.00 76.81 102 ILE A O 1
ATOM 852 N N . GLU A 1 103 ? 45.589 -1.125 -53.761 1.00 81.12 103 GLU A N 1
ATOM 853 C CA . GLU A 1 103 ? 45.826 -0.423 -52.496 1.00 81.12 103 GLU A CA 1
ATOM 854 C C . GLU A 1 103 ? 44.647 0.488 -52.124 1.00 81.12 103 GLU A C 1
ATOM 856 O O . GLU A 1 103 ? 44.160 0.463 -50.991 1.00 81.12 103 GLU A O 1
ATOM 861 N N . SER A 1 104 ? 44.112 1.237 -53.093 1.00 77.56 104 SER A N 1
ATOM 862 C CA . SER A 1 104 ? 42.897 2.038 -52.911 1.00 77.56 104 SER A CA 1
ATOM 863 C C . SER A 1 104 ? 41.711 1.163 -52.497 1.00 77.56 104 SER A C 1
ATOM 865 O O . SER A 1 104 ? 40.983 1.485 -51.552 1.00 77.56 104 SER A O 1
ATOM 867 N N . HIS A 1 105 ? 41.542 0.008 -53.146 1.00 78.25 105 HIS A N 1
ATOM 868 C CA . HIS A 1 105 ? 40.486 -0.933 -52.805 1.00 78.25 105 HIS A CA 1
ATOM 869 C C . HIS A 1 105 ? 40.649 -1.495 -51.386 1.00 78.25 105 HIS A C 1
ATOM 871 O O . HIS A 1 105 ? 39.683 -1.516 -50.620 1.00 78.25 105 HIS A O 1
ATOM 877 N N . GLU A 1 106 ? 41.864 -1.880 -50.997 1.00 82.81 106 GLU A N 1
ATOM 878 C CA . GLU A 1 106 ? 42.160 -2.379 -49.654 1.00 82.81 106 GLU A CA 1
ATOM 879 C C . GLU A 1 106 ? 41.874 -1.318 -48.579 1.00 82.81 106 GLU A C 1
ATOM 881 O O . GLU A 1 106 ? 41.222 -1.612 -47.571 1.00 82.81 106 GLU A O 1
ATOM 886 N N . ASN A 1 107 ? 42.278 -0.068 -48.815 1.00 82.19 107 ASN A N 1
ATOM 887 C CA . ASN A 1 107 ? 42.017 1.044 -47.903 1.00 82.19 107 ASN A CA 1
ATOM 888 C C . ASN A 1 107 ? 40.513 1.314 -47.759 1.00 82.19 107 ASN A C 1
ATOM 890 O O . ASN A 1 107 ? 40.006 1.394 -46.637 1.00 82.19 107 ASN A O 1
ATOM 894 N N . THR A 1 108 ? 39.762 1.319 -48.865 1.00 82.56 108 THR A N 1
ATOM 895 C CA . THR A 1 108 ? 38.299 1.490 -48.808 1.00 82.56 108 THR A CA 1
ATOM 896 C C . THR A 1 108 ? 37.602 0.335 -48.076 1.00 82.56 108 THR A C 1
ATOM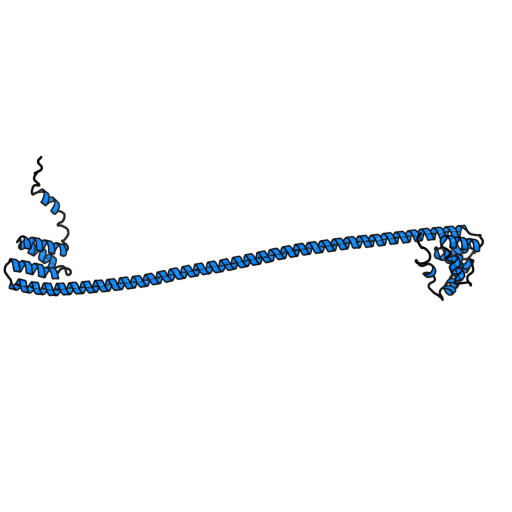 898 O O . THR A 1 108 ? 36.608 0.548 -47.375 1.00 82.56 108 THR A O 1
ATOM 901 N N . MET A 1 109 ? 38.113 -0.899 -48.179 1.00 80.81 109 MET A N 1
ATOM 902 C CA . MET A 1 109 ? 37.595 -2.034 -47.412 1.00 80.81 109 MET A CA 1
ATOM 903 C C . MET A 1 109 ? 37.883 -1.896 -45.916 1.00 80.81 109 MET A C 1
ATOM 905 O O . MET A 1 109 ? 36.978 -2.129 -45.109 1.00 80.81 109 MET A O 1
ATOM 909 N N . LYS A 1 110 ? 39.100 -1.486 -45.531 1.00 86.81 110 LYS A N 1
ATOM 910 C CA . LYS A 1 110 ? 39.460 -1.235 -44.124 1.00 86.81 110 LYS A CA 1
ATOM 911 C C . LYS A 1 110 ? 38.554 -0.170 -43.510 1.00 86.81 110 LYS A C 1
ATOM 913 O O . LYS A 1 110 ? 37.973 -0.410 -42.451 1.00 86.81 110 LYS A O 1
ATOM 918 N N . GLU A 1 111 ? 38.340 0.944 -44.207 1.00 87.19 111 GLU A N 1
ATOM 919 C CA . GLU A 1 111 ? 37.420 2.000 -43.772 1.00 87.19 111 GLU A CA 1
ATOM 920 C C . GLU A 1 111 ? 35.987 1.483 -43.601 1.00 87.19 111 GLU A C 1
ATOM 922 O O . GLU A 1 111 ? 35.351 1.739 -42.577 1.00 87.19 111 GLU A O 1
ATOM 927 N N . ARG A 1 112 ? 35.478 0.679 -44.548 1.00 87.12 112 ARG A N 1
ATOM 928 C CA . ARG A 1 112 ? 34.144 0.063 -44.427 1.00 87.12 112 ARG A CA 1
ATOM 929 C C . ARG A 1 112 ? 34.032 -0.857 -43.214 1.00 87.12 112 ARG A C 1
ATOM 931 O O . ARG A 1 112 ? 32.995 -0.846 -42.549 1.00 87.12 112 ARG A O 1
ATOM 938 N N . ILE A 1 113 ? 35.063 -1.648 -42.915 1.00 88.12 113 ILE A N 1
ATOM 939 C CA . ILE A 1 113 ? 35.079 -2.539 -41.745 1.00 88.12 113 ILE A CA 1
ATOM 940 C C . ILE A 1 113 ? 35.053 -1.720 -40.452 1.00 88.12 113 ILE A C 1
ATOM 942 O O . ILE A 1 113 ? 34.253 -2.021 -39.564 1.00 88.12 113 ILE A O 1
ATOM 946 N N . VAL A 1 114 ? 35.877 -0.673 -40.357 1.00 91.00 114 VAL A N 1
ATOM 947 C CA . VAL A 1 114 ? 35.919 0.220 -39.188 1.00 91.00 114 VAL A CA 1
ATOM 948 C C . VAL A 1 114 ? 34.575 0.922 -39.000 1.00 91.00 114 VAL A C 1
ATOM 950 O O . VAL A 1 114 ? 33.991 0.847 -37.920 1.00 91.00 114 VAL A O 1
ATOM 953 N N . MET A 1 115 ? 34.014 1.503 -40.062 1.00 89.75 115 MET A N 1
ATOM 954 C CA . MET A 1 115 ? 32.703 2.156 -40.013 1.00 89.75 115 MET A CA 1
ATOM 955 C C . MET A 1 115 ? 31.584 1.188 -39.623 1.00 89.75 115 MET A C 1
ATOM 957 O O . MET A 1 115 ? 30.670 1.559 -38.888 1.00 89.75 115 MET A O 1
ATOM 961 N N . ARG A 1 116 ? 31.645 -0.071 -40.073 1.00 89.69 116 ARG A N 1
ATOM 962 C CA . ARG A 1 116 ? 30.683 -1.100 -39.663 1.00 89.69 116 ARG A CA 1
ATOM 963 C C . ARG A 1 116 ? 30.814 -1.438 -38.178 1.00 89.69 116 ARG A C 1
ATOM 965 O O . ARG A 1 116 ? 29.785 -1.580 -37.524 1.00 89.69 116 ARG A O 1
ATOM 972 N N . ARG A 1 117 ? 32.037 -1.545 -37.643 1.00 90.06 117 ARG A N 1
ATOM 973 C CA . ARG A 1 117 ? 32.262 -1.769 -36.203 1.00 90.06 117 ARG A CA 1
ATOM 974 C C . ARG A 1 117 ? 31.717 -0.614 -35.367 1.00 90.06 117 ARG A C 1
ATOM 976 O O . ARG A 1 117 ? 30.920 -0.869 -34.473 1.00 90.06 117 ARG A O 1
ATOM 983 N N . LEU A 1 118 ? 32.039 0.627 -35.733 1.00 90.69 118 LEU A N 1
ATOM 984 C CA . LEU A 1 118 ? 31.541 1.819 -35.040 1.00 90.69 118 LEU A CA 1
ATOM 985 C C . LEU A 1 118 ? 30.007 1.886 -35.042 1.00 90.69 118 LEU A C 1
ATOM 987 O O . LEU A 1 118 ? 29.400 2.140 -34.006 1.00 90.69 118 LEU A O 1
ATOM 991 N N . ARG A 1 119 ? 29.356 1.573 -36.173 1.00 89.50 119 ARG A N 1
ATOM 992 C CA . ARG A 1 119 ? 27.885 1.503 -36.237 1.00 89.50 119 ARG A CA 1
ATOM 993 C C . ARG A 1 119 ? 27.310 0.414 -35.335 1.00 89.50 119 ARG A C 1
ATOM 995 O O . ARG A 1 119 ? 26.300 0.655 -34.685 1.00 89.50 119 ARG A O 1
ATOM 1002 N N . MET A 1 120 ? 27.932 -0.765 -35.287 1.00 90.94 120 MET A N 1
ATOM 1003 C CA . MET A 1 120 ? 27.489 -1.852 -34.406 1.00 90.94 120 MET A CA 1
ATOM 1004 C C . MET A 1 120 ? 27.620 -1.463 -32.927 1.00 90.94 120 MET A C 1
ATOM 1006 O O . MET A 1 120 ? 26.699 -1.708 -32.148 1.00 90.94 120 MET A O 1
ATOM 1010 N N . GLU A 1 121 ? 28.719 -0.811 -32.542 1.00 92.69 121 GLU A N 1
ATOM 1011 C CA . GLU A 1 121 ? 28.921 -0.279 -31.187 1.00 92.69 121 GLU A CA 1
ATOM 1012 C C . GLU A 1 121 ? 27.883 0.797 -30.838 1.00 92.69 121 GLU A C 1
ATOM 1014 O O . GLU A 1 121 ? 27.277 0.755 -29.764 1.00 92.69 121 GLU A O 1
ATOM 1019 N N . GLU A 1 122 ? 27.584 1.707 -31.767 1.00 92.12 122 GLU A N 1
ATOM 1020 C CA . GLU A 1 122 ? 26.537 2.717 -31.593 1.00 92.12 122 GLU A CA 1
ATOM 1021 C C . GLU A 1 122 ? 25.143 2.078 -31.442 1.00 92.12 122 GLU A C 1
ATOM 1023 O O . GLU A 1 122 ? 24.349 2.476 -30.588 1.00 92.12 122 GLU A O 1
ATOM 1028 N N . THR A 1 123 ? 24.824 1.041 -32.222 1.00 91.94 123 THR A N 1
ATOM 1029 C CA . THR A 1 123 ? 23.544 0.331 -32.074 1.00 91.94 123 THR A CA 1
ATOM 1030 C C . THR A 1 123 ? 23.458 -0.450 -30.765 1.00 91.94 123 THR A C 1
ATOM 1032 O O . THR A 1 123 ? 22.410 -0.435 -30.118 1.00 91.94 123 THR A O 1
ATOM 1035 N N . ASN A 1 124 ? 24.554 -1.079 -30.332 1.00 92.88 124 ASN A N 1
ATOM 1036 C CA . ASN A 1 124 ? 24.598 -1.842 -29.086 1.00 92.88 124 ASN A CA 1
ATOM 1037 C C . ASN A 1 124 ? 24.445 -0.927 -27.865 1.00 92.88 124 ASN A C 1
ATOM 1039 O O . ASN A 1 124 ? 23.705 -1.258 -26.940 1.00 92.88 124 ASN A O 1
ATOM 1043 N N . THR A 1 125 ? 25.088 0.244 -27.873 1.00 93.69 125 THR A N 1
ATOM 1044 C CA . THR A 1 125 ? 24.947 1.239 -26.797 1.00 93.69 125 THR A CA 1
ATOM 1045 C C . THR A 1 125 ? 23.526 1.798 -26.728 1.00 93.69 125 THR A C 1
ATOM 1047 O O . THR A 1 125 ? 22.944 1.836 -25.644 1.00 93.69 125 THR A O 1
ATOM 1050 N N . LYS A 1 126 ? 22.904 2.130 -27.870 1.00 94.62 126 LYS A N 1
ATOM 1051 C CA . LYS A 1 126 ? 21.486 2.535 -27.919 1.00 94.62 126 LYS A CA 1
ATOM 1052 C C . LYS A 1 126 ? 20.560 1.449 -27.373 1.00 94.62 126 LYS A C 1
ATOM 1054 O O . LYS A 1 126 ? 19.666 1.752 -26.584 1.00 94.62 126 LYS A O 1
ATOM 1059 N N . PHE A 1 127 ? 20.784 0.190 -27.747 1.00 95.31 127 PHE A N 1
ATOM 1060 C CA . PHE A 1 127 ? 19.991 -0.931 -27.244 1.00 95.31 127 PHE A CA 1
ATOM 1061 C C . PHE A 1 127 ? 20.149 -1.113 -25.728 1.00 95.31 127 PHE A C 1
ATOM 1063 O O . PHE A 1 127 ? 19.152 -1.271 -25.027 1.00 95.31 127 PHE A O 1
ATOM 1070 N N . ALA A 1 128 ? 21.373 -1.017 -25.200 1.00 95.38 128 ALA A N 1
ATOM 1071 C CA . ALA A 1 128 ? 21.637 -1.105 -23.764 1.00 95.38 128 ALA A CA 1
ATOM 1072 C C . ALA A 1 128 ? 20.950 0.024 -22.966 1.00 95.38 128 ALA A C 1
ATOM 1074 O O . ALA A 1 128 ? 20.373 -0.220 -21.903 1.00 95.38 128 ALA A O 1
ATOM 1075 N N . ILE A 1 129 ? 20.946 1.251 -23.497 1.00 96.19 129 ILE A N 1
ATOM 1076 C CA . ILE A 1 129 ? 20.237 2.387 -22.887 1.00 96.19 129 ILE A CA 1
ATOM 1077 C C . ILE A 1 129 ? 18.718 2.152 -22.908 1.00 96.19 129 ILE A C 1
ATOM 1079 O O . ILE A 1 129 ? 18.046 2.321 -21.894 1.00 96.19 129 ILE A O 1
ATOM 1083 N N . MET A 1 130 ? 18.160 1.695 -24.031 1.00 96.81 130 MET A N 1
ATOM 1084 C CA . MET A 1 130 ? 16.727 1.385 -24.117 1.00 96.81 130 MET A CA 1
ATOM 1085 C C . MET A 1 130 ? 16.324 0.260 -23.154 1.00 96.81 130 MET A C 1
ATOM 1087 O O . MET A 1 130 ? 15.305 0.366 -22.471 1.00 96.81 130 MET A O 1
ATOM 1091 N N . ALA A 1 131 ? 17.141 -0.790 -23.042 1.00 96.88 131 ALA A N 1
ATOM 1092 C CA . ALA A 1 131 ? 16.902 -1.893 -22.119 1.00 96.88 131 ALA A CA 1
ATOM 1093 C C . ALA A 1 131 ? 16.919 -1.432 -20.652 1.00 96.88 131 ALA A C 1
ATOM 1095 O O . ALA A 1 131 ? 16.035 -1.806 -19.882 1.00 96.88 131 ALA A O 1
ATOM 1096 N N . THR A 1 132 ? 17.871 -0.578 -20.263 1.00 97.06 132 THR A N 1
ATOM 1097 C CA . THR A 1 132 ? 17.937 -0.045 -18.890 1.00 97.06 132 THR A CA 1
ATOM 1098 C C . THR A 1 132 ? 16.738 0.842 -18.556 1.00 97.06 132 THR A C 1
ATOM 1100 O O . THR A 1 132 ? 16.167 0.693 -17.475 1.00 97.06 132 THR A O 1
ATOM 1103 N N . ILE A 1 133 ? 16.278 1.686 -19.486 1.00 97.62 133 ILE A N 1
ATOM 1104 C CA . ILE A 1 133 ? 15.053 2.486 -19.309 1.00 97.62 133 ILE A CA 1
ATOM 1105 C C . ILE A 1 133 ? 13.834 1.582 -19.081 1.00 97.62 133 ILE A C 1
ATOM 1107 O O . ILE A 1 133 ? 13.057 1.822 -18.156 1.00 97.62 133 ILE A O 1
ATOM 1111 N N . ILE A 1 134 ? 13.679 0.518 -19.878 1.00 97.94 134 ILE A N 1
ATOM 1112 C CA . ILE A 1 134 ? 12.572 -0.437 -19.722 1.00 97.94 134 ILE A CA 1
ATOM 1113 C C . ILE A 1 134 ? 12.620 -1.099 -18.341 1.00 97.94 134 ILE A C 1
ATOM 1115 O O . ILE A 1 134 ? 11.600 -1.147 -17.655 1.00 97.94 134 ILE A O 1
ATOM 1119 N N . VAL A 1 135 ? 13.794 -1.549 -17.889 1.00 98.06 135 VAL A N 1
ATOM 1120 C CA . VAL A 1 135 ? 13.950 -2.157 -16.557 1.00 98.06 135 VAL A CA 1
ATOM 1121 C C . VAL A 1 135 ? 13.538 -1.177 -15.454 1.00 98.06 135 VAL A C 1
ATOM 1123 O O . VAL A 1 135 ? 12.732 -1.531 -14.594 1.00 98.06 135 VAL A O 1
ATOM 1126 N N . VAL A 1 136 ? 13.995 0.076 -15.505 1.00 98.00 136 VAL A N 1
ATOM 1127 C CA . VAL A 1 136 ? 13.621 1.097 -14.509 1.00 98.00 136 VAL A CA 1
ATOM 1128 C C . VAL A 1 136 ? 12.110 1.353 -14.504 1.00 98.00 136 VAL A C 1
ATOM 1130 O O . VAL A 1 136 ? 11.502 1.410 -13.433 1.00 98.00 136 VAL A O 1
ATOM 1133 N N . LEU A 1 137 ? 11.478 1.439 -15.679 1.00 97.94 137 LEU A N 1
ATOM 1134 C CA . LEU A 1 137 ? 10.026 1.610 -15.789 1.00 97.94 137 LEU A CA 1
ATOM 1135 C C . LEU A 1 137 ? 9.259 0.417 -15.210 1.00 97.94 137 LEU A C 1
ATOM 1137 O O . LEU A 1 137 ? 8.289 0.614 -14.479 1.00 97.94 137 LEU A O 1
ATOM 1141 N N . THR A 1 138 ? 9.701 -0.815 -15.475 1.00 98.00 138 THR A N 1
ATOM 1142 C CA . THR A 1 138 ? 9.054 -2.009 -14.907 1.00 98.00 138 THR A CA 1
ATOM 1143 C C . THR A 1 138 ? 9.144 -2.035 -13.383 1.00 98.00 138 THR A C 1
ATOM 1145 O O . THR A 1 138 ? 8.143 -2.302 -12.719 1.00 98.00 138 THR A O 1
ATOM 1148 N N . ILE A 1 139 ? 10.297 -1.667 -12.817 1.00 98.06 139 ILE A N 1
ATOM 1149 C CA . ILE A 1 139 ? 10.483 -1.558 -11.366 1.00 98.06 139 ILE A CA 1
ATOM 1150 C C . ILE A 1 139 ? 9.540 -0.493 -10.789 1.00 98.06 139 ILE A C 1
ATOM 1152 O O . ILE A 1 139 ? 8.848 -0.758 -9.806 1.00 98.06 139 ILE A O 1
ATOM 1156 N N . ALA A 1 140 ? 9.443 0.681 -11.420 1.00 98.00 140 ALA A N 1
ATOM 1157 C CA . ALA A 1 140 ? 8.540 1.746 -10.983 1.00 98.00 140 ALA A CA 1
ATOM 1158 C C . ALA A 1 140 ? 7.064 1.306 -10.989 1.00 98.00 140 ALA A C 1
ATOM 1160 O O . ALA A 1 140 ? 6.334 1.578 -10.033 1.00 98.00 140 ALA A O 1
ATOM 1161 N N . ILE A 1 141 ? 6.629 0.575 -12.021 1.00 98.06 141 ILE A N 1
ATOM 1162 C CA . ILE A 1 141 ? 5.268 0.022 -12.102 1.00 98.06 141 ILE A CA 1
ATOM 1163 C C . ILE A 1 141 ? 5.025 -0.988 -10.975 1.00 98.06 141 ILE A C 1
ATOM 1165 O O . ILE A 1 141 ? 3.997 -0.910 -10.304 1.00 98.06 141 ILE A O 1
ATOM 1169 N N . ILE A 1 142 ? 5.976 -1.888 -10.707 1.00 98.00 142 ILE A N 1
ATOM 1170 C CA . ILE A 1 142 ? 5.871 -2.858 -9.607 1.00 98.00 142 ILE A CA 1
ATOM 1171 C C . ILE A 1 142 ? 5.730 -2.134 -8.260 1.00 98.00 142 ILE A C 1
ATOM 1173 O O . ILE A 1 142 ? 4.841 -2.472 -7.475 1.00 98.00 142 ILE A O 1
ATOM 1177 N N . PHE A 1 143 ? 6.535 -1.097 -8.006 1.00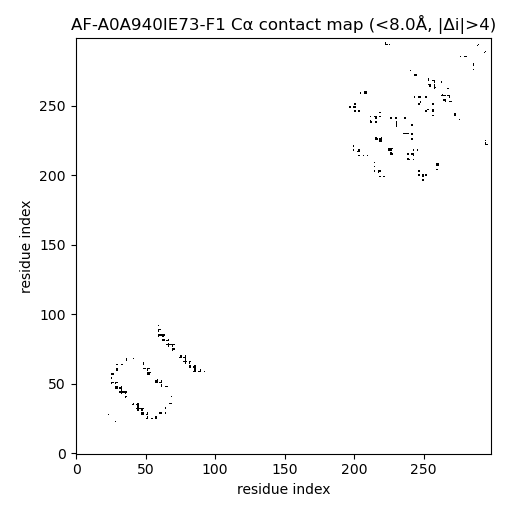 98.06 143 PHE A N 1
ATOM 1178 C CA . PHE A 1 143 ? 6.418 -0.284 -6.791 1.00 98.06 143 PHE A CA 1
ATOM 1179 C C . PHE A 1 143 ? 5.053 0.399 -6.671 1.00 98.06 143 PHE A C 1
ATOM 1181 O O . PHE A 1 143 ? 4.464 0.387 -5.590 1.00 98.06 143 PHE A O 1
ATOM 1188 N N . LEU A 1 144 ? 4.515 0.948 -7.764 1.00 97.88 144 LEU A N 1
ATOM 1189 C CA . LEU A 1 144 ? 3.176 1.545 -7.776 1.00 97.88 144 LEU A CA 1
ATOM 1190 C C . LEU A 1 144 ? 2.084 0.507 -7.488 1.00 97.88 144 LEU A C 1
ATOM 1192 O O . LEU A 1 144 ? 1.179 0.782 -6.697 1.00 97.88 144 LEU A O 1
ATOM 1196 N N . CYS A 1 145 ? 2.182 -0.693 -8.065 1.00 97.50 145 CYS A N 1
ATOM 1197 C CA . CYS A 1 145 ? 1.256 -1.793 -7.796 1.00 97.50 145 CYS A CA 1
ATOM 1198 C C . CYS A 1 145 ? 1.292 -2.217 -6.320 1.00 97.50 145 CYS A C 1
ATOM 1200 O O . CYS A 1 145 ? 0.237 -2.320 -5.689 1.00 97.50 145 CYS A O 1
ATOM 1202 N N . ILE A 1 146 ? 2.488 -2.403 -5.749 1.00 97.69 146 ILE A N 1
ATOM 1203 C CA . ILE A 1 146 ? 2.666 -2.745 -4.329 1.00 97.69 146 ILE A CA 1
ATOM 1204 C C . ILE A 1 146 ? 2.109 -1.631 -3.440 1.00 97.69 146 ILE A C 1
ATOM 1206 O O . ILE A 1 146 ? 1.336 -1.900 -2.519 1.00 97.69 146 ILE A O 1
ATOM 1210 N N . TYR A 1 147 ? 2.441 -0.372 -3.732 1.00 97.94 147 TYR A N 1
ATOM 1211 C CA . TYR A 1 147 ? 1.946 0.782 -2.986 1.00 97.94 147 TYR A CA 1
ATOM 1212 C C . TYR A 1 147 ? 0.414 0.853 -3.000 1.00 97.94 147 TYR A C 1
ATOM 1214 O O . TYR A 1 147 ? -0.211 1.031 -1.952 1.00 97.94 147 TYR A O 1
ATOM 1222 N N . PHE A 1 148 ? -0.210 0.672 -4.167 1.00 97.31 148 PHE A N 1
ATOM 1223 C CA . PHE A 1 148 ? -1.664 0.700 -4.293 1.00 97.31 148 PHE A CA 1
ATOM 1224 C C . PHE A 1 148 ? -2.325 -0.462 -3.542 1.00 97.31 148 PHE A C 1
ATOM 1226 O O . PHE A 1 148 ? -3.332 -0.264 -2.857 1.00 97.31 148 PHE A O 1
ATOM 1233 N N . PHE A 1 149 ? -1.733 -1.657 -3.602 1.00 96.94 149 PHE A N 1
ATOM 1234 C CA . PHE A 1 149 ? -2.204 -2.826 -2.862 1.00 96.94 149 PHE A CA 1
ATOM 1235 C C . PHE A 1 149 ? -2.136 -2.608 -1.343 1.00 96.94 149 PHE A C 1
ATOM 1237 O O . PHE A 1 149 ? -3.133 -2.799 -0.642 1.00 96.94 149 PHE A O 1
ATOM 1244 N N . LEU A 1 150 ? -1.002 -2.113 -0.836 1.00 96.06 150 LEU A N 1
ATOM 1245 C CA . LEU A 1 150 ? -0.829 -1.767 0.578 1.00 96.06 150 LEU A CA 1
ATOM 1246 C C . LEU A 1 150 ? -1.811 -0.676 1.016 1.00 96.06 150 LEU A C 1
ATOM 1248 O O . LEU A 1 150 ? -2.447 -0.794 2.065 1.00 96.06 150 LEU A O 1
ATOM 1252 N N . ARG A 1 151 ? -1.991 0.369 0.199 1.00 96.25 151 ARG A N 1
ATOM 1253 C CA . ARG A 1 151 ? -2.945 1.450 0.477 1.00 96.25 151 ARG A CA 1
ATOM 1254 C C . ARG A 1 151 ? -4.376 0.921 0.568 1.00 96.25 151 ARG A C 1
ATOM 1256 O O . ARG A 1 151 ? -5.096 1.289 1.496 1.00 96.25 151 ARG A O 1
ATOM 1263 N N . ARG A 1 152 ? -4.783 0.043 -0.352 1.00 95.75 152 ARG A N 1
ATOM 1264 C CA . ARG A 1 152 ? -6.120 -0.566 -0.358 1.00 95.75 152 ARG A CA 1
ATOM 1265 C C . ARG A 1 152 ? -6.353 -1.440 0.877 1.00 95.75 152 ARG A C 1
ATOM 1267 O O . ARG A 1 152 ? -7.394 -1.297 1.518 1.00 95.75 152 ARG A O 1
ATOM 1274 N N . ASN A 1 153 ? -5.386 -2.277 1.251 1.00 95.12 153 ASN A N 1
ATOM 1275 C CA . ASN A 1 153 ? -5.487 -3.111 2.452 1.00 95.12 153 ASN A CA 1
ATOM 1276 C C . ASN A 1 153 ? -5.551 -2.272 3.731 1.00 95.12 153 ASN A C 1
ATOM 1278 O O . ASN A 1 153 ? -6.407 -2.514 4.577 1.00 95.12 153 ASN A O 1
ATOM 1282 N N . ASN A 1 154 ? -4.727 -1.229 3.844 1.00 94.56 154 ASN A N 1
ATOM 1283 C CA . ASN A 1 154 ? -4.760 -0.329 4.997 1.00 94.56 154 ASN A CA 1
ATOM 1284 C C . ASN A 1 154 ? -6.098 0.413 5.127 1.00 94.56 154 ASN A C 1
ATOM 1286 O O . ASN A 1 154 ? -6.602 0.587 6.235 1.00 94.56 154 ASN A O 1
ATOM 1290 N N . LEU A 1 155 ? -6.703 0.834 4.011 1.00 95.19 155 LEU A N 1
ATOM 1291 C CA . LEU A 1 155 ? -8.036 1.442 4.026 1.00 95.19 155 LEU A CA 1
ATOM 1292 C C . LEU A 1 155 ? -9.111 0.448 4.474 1.00 95.19 155 LEU A C 1
ATOM 1294 O O . LEU A 1 155 ? -9.961 0.806 5.289 1.00 95.19 155 LEU A O 1
ATOM 1298 N N . ARG A 1 156 ? -9.047 -0.798 3.995 1.00 95.62 156 ARG A N 1
ATOM 1299 C CA . ARG A 1 156 ? -9.963 -1.863 4.416 1.00 95.62 156 ARG A CA 1
ATOM 1300 C C . ARG A 1 156 ? -9.846 -2.146 5.915 1.00 95.62 156 ARG A C 1
ATOM 1302 O O . ARG A 1 156 ? -10.857 -2.110 6.607 1.00 95.62 156 ARG A O 1
ATOM 1309 N N . LEU A 1 157 ? -8.626 -2.309 6.429 1.00 94.06 157 LEU A N 1
ATOM 1310 C CA . LEU A 1 157 ? -8.372 -2.513 7.860 1.00 94.06 157 LEU A CA 1
ATOM 1311 C C . LEU A 1 157 ? -8.889 -1.345 8.709 1.00 94.06 157 LEU A C 1
ATOM 1313 O O . LEU A 1 157 ? -9.471 -1.556 9.770 1.00 94.06 157 LEU A O 1
ATOM 1317 N N . ARG A 1 158 ? -8.739 -0.099 8.239 1.00 93.69 158 ARG A N 1
ATOM 1318 C CA . ARG A 1 158 ? -9.307 1.074 8.923 1.00 93.69 158 ARG A CA 1
ATOM 1319 C C . ARG A 1 158 ? -10.835 1.043 8.962 1.00 93.69 158 ARG A C 1
ATOM 1321 O O . ARG A 1 158 ? -11.402 1.432 9.979 1.00 93.69 158 ARG A O 1
ATOM 1328 N N . MET A 1 159 ? -11.497 0.608 7.889 1.00 94.00 159 MET A N 1
ATOM 1329 C CA . MET A 1 159 ? -12.958 0.472 7.866 1.00 94.00 159 MET A CA 1
ATOM 1330 C C . MET A 1 159 ? -13.438 -0.643 8.798 1.00 94.00 159 MET A C 1
ATOM 1332 O O . MET A 1 159 ? -14.342 -0.410 9.596 1.00 94.00 159 MET A O 1
ATOM 1336 N N . GLU A 1 160 ? -12.791 -1.809 8.765 1.00 94.06 160 GLU A N 1
ATOM 1337 C CA . GLU A 1 160 ? -13.106 -2.929 9.660 1.00 94.06 160 GLU A CA 1
ATOM 1338 C C . GLU A 1 160 ? -12.891 -2.549 11.135 1.00 94.06 160 GLU A C 1
ATOM 1340 O O . GLU A 1 160 ? -13.748 -2.820 11.974 1.00 94.06 160 GLU A O 1
ATOM 1345 N N . ASN A 1 161 ? -11.809 -1.832 11.458 1.00 93.06 161 ASN A N 1
ATOM 1346 C CA . ASN A 1 161 ? -11.564 -1.345 12.818 1.00 93.06 161 ASN A CA 1
ATOM 1347 C C . ASN A 1 161 ? -12.599 -0.309 13.270 1.00 93.06 161 ASN A C 1
ATOM 1349 O O . ASN A 1 161 ? -13.068 -0.385 14.402 1.00 93.06 161 ASN A O 1
ATOM 1353 N N . LYS A 1 162 ? -12.999 0.631 12.402 1.00 94.50 162 LYS A N 1
ATOM 1354 C CA . LYS A 1 162 ? -14.077 1.581 12.724 1.00 94.50 162 LYS A CA 1
ATOM 1355 C C . LYS A 1 162 ? -15.400 0.862 12.997 1.00 94.50 162 LYS A C 1
ATOM 1357 O O . LYS A 1 162 ? -16.058 1.192 13.976 1.00 94.50 162 LYS A O 1
ATOM 1362 N N . ALA A 1 163 ? -15.744 -0.141 12.187 1.00 93.75 163 ALA A N 1
ATOM 1363 C CA . ALA A 1 163 ? -16.950 -0.945 12.382 1.00 93.75 163 ALA A CA 1
ATOM 1364 C C . ALA A 1 163 ? -16.914 -1.741 13.701 1.00 93.75 163 ALA A C 1
ATOM 1366 O O . ALA A 1 163 ? -17.913 -1.815 14.416 1.00 93.75 163 ALA A O 1
ATOM 1367 N N . ARG A 1 164 ? -15.748 -2.294 14.067 1.00 92.62 164 ARG A N 1
ATOM 1368 C CA . ARG A 1 164 ? -15.556 -2.968 15.362 1.00 92.62 164 ARG A CA 1
ATOM 1369 C C . ARG A 1 164 ? -15.718 -2.007 16.538 1.00 92.62 164 ARG A C 1
ATOM 1371 O O . ARG A 1 164 ? -16.388 -2.355 17.503 1.00 92.62 164 ARG A O 1
ATOM 1378 N N . ILE A 1 165 ? -15.154 -0.801 16.452 1.00 93.44 165 ILE A N 1
ATOM 1379 C CA . ILE A 1 165 ? -15.295 0.218 17.504 1.00 93.44 165 ILE A CA 1
ATOM 1380 C C . ILE A 1 165 ? -16.764 0.626 17.662 1.00 93.44 165 ILE A C 1
ATOM 1382 O O . ILE A 1 165 ? -17.265 0.625 18.783 1.00 93.44 165 ILE A O 1
ATOM 1386 N N . SER A 1 166 ? -17.482 0.885 16.562 1.00 93.50 166 SER A N 1
ATOM 1387 C CA . SER A 1 166 ? -18.909 1.221 16.644 1.00 93.50 166 SER A CA 1
ATOM 1388 C C . SER A 1 166 ? -19.744 0.089 17.246 1.00 93.50 166 SER A C 1
ATOM 1390 O O . SER A 1 166 ? -20.642 0.364 18.034 1.00 93.50 166 SER A O 1
ATOM 1392 N N . ALA A 1 167 ? -19.422 -1.174 16.939 1.00 94.06 167 ALA A N 1
ATOM 1393 C CA . ALA A 1 167 ? -20.104 -2.328 17.526 1.00 94.06 167 ALA A CA 1
ATOM 1394 C C . ALA A 1 167 ? -19.860 -2.438 19.045 1.00 94.06 167 ALA A C 1
ATOM 1396 O O . ALA A 1 167 ? -20.785 -2.700 19.815 1.00 94.06 167 ALA A O 1
ATOM 1397 N N . ILE A 1 168 ? -18.628 -2.186 19.500 1.00 93.56 168 ILE A N 1
ATOM 1398 C CA . ILE A 1 168 ? -18.298 -2.156 20.933 1.00 93.56 168 ILE A CA 1
ATOM 1399 C C . ILE A 1 168 ? -19.050 -1.020 21.637 1.00 93.56 168 ILE A C 1
ATOM 1401 O O . ILE A 1 168 ? -19.586 -1.221 22.725 1.00 93.56 168 ILE A O 1
ATOM 1405 N N . GLU A 1 169 ? -19.131 0.163 21.024 1.00 91.44 169 GLU A N 1
ATOM 1406 C CA . GLU A 1 169 ? -19.882 1.288 21.587 1.00 91.44 169 GLU A CA 1
ATOM 1407 C C . GLU A 1 169 ? -21.379 0.992 21.707 1.00 91.44 169 GLU A C 1
ATOM 1409 O O . GLU A 1 169 ? -21.974 1.339 22.727 1.00 91.44 169 GLU A O 1
ATOM 1414 N N . THR A 1 170 ? -21.986 0.330 20.715 1.00 93.75 170 THR A N 1
ATOM 1415 C CA . THR A 1 170 ? -23.397 -0.077 20.796 1.00 93.75 170 THR A CA 1
ATOM 1416 C C . THR A 1 170 ? -23.630 -1.061 21.937 1.00 93.75 170 THR A C 1
ATOM 1418 O O . THR A 1 170 ? -24.494 -0.814 22.772 1.00 93.75 170 THR A O 1
ATOM 1421 N N . VAL A 1 171 ? -22.785 -2.092 22.067 1.00 93.44 171 VAL A N 1
ATOM 1422 C CA . VAL A 1 171 ? -22.891 -3.066 23.167 1.00 93.44 171 VAL A CA 1
ATOM 1423 C C . VAL A 1 171 ? -22.706 -2.386 24.524 1.00 93.44 171 VAL A C 1
ATOM 1425 O O . VAL A 1 171 ? -23.430 -2.682 25.472 1.00 93.44 171 VAL A O 1
ATOM 1428 N N . ARG A 1 172 ? -21.769 -1.436 24.631 1.00 91.44 172 ARG A N 1
ATOM 1429 C CA . ARG A 1 172 ? -21.550 -0.679 25.869 1.00 91.44 172 ARG A CA 1
ATOM 1430 C C . ARG A 1 172 ? -22.773 0.157 26.250 1.00 91.44 172 ARG A C 1
ATOM 1432 O O . ARG A 1 172 ? -23.116 0.203 27.430 1.00 91.44 172 ARG A O 1
ATOM 1439 N N . ARG A 1 173 ? -23.426 0.806 25.279 1.00 90.94 173 ARG A N 1
ATOM 1440 C CA . ARG A 1 173 ? -24.663 1.570 25.515 1.00 90.94 173 ARG A CA 1
ATOM 1441 C C . ARG A 1 173 ? -25.801 0.652 25.952 1.00 90.94 173 ARG A C 1
ATOM 1443 O O . ARG A 1 173 ? -26.434 0.943 26.964 1.00 90.94 173 ARG A O 1
ATOM 1450 N N . ASP A 1 174 ? -25.991 -0.476 25.276 1.00 93.81 174 ASP A N 1
ATOM 1451 C CA . ASP A 1 174 ? -27.036 -1.444 25.622 1.00 93.81 174 ASP A CA 1
ATOM 1452 C C . ASP A 1 174 ? -26.830 -2.022 27.027 1.00 93.81 174 ASP A C 1
ATOM 1454 O O . ASP A 1 174 ? -27.765 -2.064 27.826 1.00 93.81 174 ASP A O 1
ATOM 1458 N N . MET A 1 175 ? -25.590 -2.376 27.377 1.00 91.62 175 MET A N 1
ATOM 1459 C CA . MET A 1 175 ? -25.240 -2.849 28.718 1.00 91.62 175 MET A CA 1
ATOM 1460 C C . MET A 1 175 ? -25.478 -1.770 29.784 1.00 91.62 175 MET A C 1
ATOM 1462 O O . MET A 1 175 ? -26.021 -2.067 30.845 1.00 91.62 175 MET A O 1
ATOM 1466 N N . SER A 1 176 ? -25.131 -0.507 29.506 1.00 91.69 176 SER A N 1
ATOM 1467 C CA . SER A 1 176 ? -25.415 0.595 30.434 1.00 91.69 176 SER A CA 1
ATOM 1468 C C . SER A 1 176 ? -26.917 0.834 30.622 1.00 91.69 176 SER A C 1
ATOM 1470 O O . SER A 1 176 ? -27.363 1.043 31.746 1.00 91.69 176 SER A O 1
ATOM 1472 N N . ALA A 1 177 ? -27.714 0.711 29.555 1.00 92.56 177 ALA A N 1
ATOM 1473 C CA . ALA A 1 177 ? -29.166 0.820 29.630 1.00 92.56 177 ALA A CA 1
ATOM 1474 C C . ALA A 1 177 ? -29.788 -0.350 30.410 1.00 92.56 177 ALA A C 1
ATOM 1476 O O . ALA A 1 177 ? -30.733 -0.145 31.168 1.00 92.56 177 ALA A O 1
ATOM 1477 N N . GLN A 1 178 ? -29.257 -1.569 30.263 1.00 91.06 178 GLN A N 1
ATOM 1478 C CA . GLN A 1 178 ? -29.682 -2.723 31.062 1.00 91.06 178 GLN A CA 1
ATOM 1479 C C . GLN A 1 178 ? -29.353 -2.547 32.545 1.00 91.06 178 GLN A C 1
ATOM 1481 O O . GLN A 1 178 ? -30.217 -2.791 33.382 1.00 91.06 178 GLN A O 1
ATOM 1486 N N . LEU A 1 179 ? -28.143 -2.085 32.871 1.00 90.25 179 LEU A N 1
ATOM 1487 C CA . LEU A 1 179 ? -27.754 -1.798 34.254 1.00 90.25 179 LEU A CA 1
ATOM 1488 C C . LEU A 1 179 ? -28.647 -0.727 34.877 1.00 90.25 179 LEU A C 1
ATOM 1490 O O . LEU A 1 179 ? -29.088 -0.886 36.011 1.00 90.25 179 LEU A O 1
ATOM 1494 N N . GLN A 1 180 ? -28.958 0.331 34.130 1.00 89.44 180 GLN A N 1
ATOM 1495 C CA . GLN A 1 180 ? -29.845 1.377 34.621 1.00 89.44 180 GLN A CA 1
ATOM 1496 C C . GLN A 1 180 ? -31.268 0.857 34.834 1.00 89.44 180 GLN A C 1
ATOM 1498 O O . GLN A 1 180 ? -31.835 1.085 35.895 1.00 89.44 180 GLN A O 1
ATOM 1503 N N . LYS A 1 181 ? -31.801 0.046 33.909 1.00 89.62 181 LYS A N 1
ATOM 1504 C CA . LYS A 1 181 ? -33.083 -0.643 34.119 1.00 89.62 181 LYS A CA 1
ATOM 1505 C C . LYS A 1 181 ? -33.070 -1.516 35.371 1.00 89.62 181 LYS A C 1
ATOM 1507 O O . LYS A 1 181 ? -34.040 -1.484 36.113 1.00 89.62 181 LYS A O 1
ATOM 1512 N N . GLN A 1 182 ? -31.993 -2.262 35.626 1.00 86.88 182 GLN A N 1
ATOM 1513 C CA . GLN A 1 182 ? -31.866 -3.076 36.840 1.00 86.88 182 GLN A CA 1
ATOM 1514 C C . GLN A 1 182 ? -31.831 -2.223 38.114 1.00 86.88 182 GLN A C 1
ATOM 1516 O O . GLN A 1 182 ? -32.443 -2.585 39.119 1.00 86.88 182 GLN A O 1
ATOM 1521 N N . GLN A 1 183 ? -31.131 -1.087 38.084 1.00 88.81 183 GLN A N 1
ATOM 1522 C CA . GLN A 1 183 ? -31.111 -0.140 39.199 1.00 88.81 183 GLN A CA 1
ATOM 1523 C C . GLN A 1 183 ? -32.487 0.483 39.433 1.00 88.81 183 GLN A C 1
ATOM 1525 O O . GLN A 1 183 ? -32.926 0.547 40.578 1.00 88.81 183 GLN A O 1
ATOM 1530 N N . ASP A 1 184 ? -33.189 0.867 38.368 1.00 86.62 184 ASP A N 1
ATOM 1531 C CA . ASP A 1 184 ? -34.537 1.428 38.444 1.00 86.62 184 ASP A CA 1
ATOM 1532 C C . ASP A 1 184 ? -35.536 0.391 38.973 1.00 86.62 184 ASP A C 1
ATOM 1534 O O . ASP A 1 184 ? -36.328 0.706 39.860 1.00 86.62 184 ASP A O 1
ATOM 1538 N N . THR A 1 185 ? -35.466 -0.866 38.510 1.00 84.00 185 THR A N 1
ATOM 1539 C CA . THR A 1 185 ? -36.304 -1.949 39.048 1.00 84.00 185 THR A CA 1
ATOM 1540 C C . THR A 1 185 ? -35.995 -2.213 40.511 1.00 84.00 185 THR A C 1
ATOM 1542 O O . THR A 1 185 ? -36.925 -2.359 41.294 1.00 84.00 185 THR A O 1
ATOM 1545 N N . LYS A 1 186 ? -34.713 -2.205 40.903 1.00 84.38 186 LYS A N 1
ATOM 1546 C CA . LYS A 1 186 ? -34.315 -2.398 42.300 1.00 84.38 186 LYS A CA 1
ATOM 1547 C C . LYS A 1 186 ? -34.827 -1.260 43.187 1.00 84.38 186 LYS A C 1
ATOM 1549 O O . LYS A 1 186 ? -35.417 -1.507 44.232 1.00 84.38 186 LYS A O 1
ATOM 1554 N N . ALA A 1 187 ? -34.675 -0.015 42.741 1.00 83.88 187 ALA A N 1
ATOM 1555 C CA . ALA A 1 187 ? -35.197 1.147 43.450 1.00 83.88 187 ALA A CA 1
ATOM 1556 C C . ALA A 1 187 ? -36.729 1.098 43.574 1.00 83.88 187 ALA A C 1
ATOM 1558 O O . ALA A 1 187 ? -37.276 1.478 44.608 1.00 83.88 187 ALA A O 1
ATOM 1559 N N . LEU A 1 188 ? -37.430 0.611 42.544 1.00 81.56 188 LEU A N 1
ATOM 1560 C CA . LEU A 1 188 ? -38.880 0.440 42.576 1.00 81.56 188 LEU A CA 1
ATOM 1561 C C . LEU A 1 188 ? -39.302 -0.671 43.548 1.00 81.56 188 LEU A C 1
ATOM 1563 O O . LEU A 1 188 ? -40.229 -0.468 44.329 1.00 81.56 188 LEU A O 1
ATOM 1567 N N . THR A 1 189 ? -38.600 -1.810 43.554 1.00 82.00 189 THR A N 1
ATOM 1568 C CA . THR A 1 189 ? -38.850 -2.889 44.521 1.00 82.00 189 THR A CA 1
ATOM 1569 C C . THR A 1 189 ? -38.566 -2.444 45.950 1.00 82.00 189 THR A C 1
ATOM 1571 O O . THR A 1 189 ? -39.341 -2.763 46.845 1.00 82.00 189 THR A O 1
ATOM 1574 N N . ASP A 1 190 ? -37.507 -1.663 46.172 1.00 79.81 190 ASP A N 1
ATOM 1575 C CA . ASP A 1 190 ? -37.160 -1.149 47.498 1.00 79.81 190 ASP A CA 1
ATOM 1576 C C . ASP A 1 190 ? -38.220 -0.152 47.999 1.00 79.81 190 ASP A C 1
ATOM 1578 O O . ASP A 1 190 ? -38.650 -0.242 49.148 1.00 79.81 190 ASP A O 1
ATOM 1582 N N . ARG A 1 191 ? -38.746 0.715 47.119 1.00 81.50 191 ARG A N 1
ATOM 1583 C CA . ARG A 1 191 ? -39.879 1.605 47.441 1.00 81.50 191 ARG A CA 1
ATOM 1584 C C . ARG A 1 191 ? -41.160 0.841 47.768 1.00 81.50 191 ARG A C 1
ATOM 1586 O O . ARG A 1 191 ? -41.818 1.159 48.751 1.00 81.50 191 ARG A O 1
ATOM 1593 N N . LEU A 1 192 ? -41.507 -0.173 46.973 1.00 82.12 192 LEU A N 1
ATOM 1594 C CA . LEU A 1 192 ? -42.686 -1.011 47.226 1.00 82.12 192 LEU A CA 1
ATOM 1595 C C . LEU A 1 192 ? -42.575 -1.761 48.560 1.00 82.12 192 LEU A C 1
ATOM 1597 O O . LEU A 1 192 ? -43.569 -1.913 49.269 1.00 82.12 192 LEU A O 1
ATOM 1601 N N . LYS A 1 193 ? -41.372 -2.222 48.924 1.00 81.38 193 LYS A N 1
ATOM 1602 C CA . LYS A 1 193 ? -41.113 -2.829 50.237 1.00 81.38 193 LYS A CA 1
ATOM 1603 C C . LYS A 1 193 ? -41.318 -1.824 51.364 1.00 81.38 193 LYS A C 1
ATOM 1605 O O . LYS A 1 193 ? -42.000 -2.143 52.333 1.00 81.38 193 LYS A O 1
ATOM 1610 N N . GLU A 1 194 ? -40.758 -0.625 51.232 1.00 81.50 194 GLU A N 1
ATOM 1611 C CA . GLU A 1 194 ? -40.900 0.437 52.231 1.00 81.50 194 GLU A CA 1
ATOM 1612 C C . GLU A 1 194 ? -42.374 0.827 52.434 1.00 81.50 194 GLU A C 1
ATOM 1614 O O . GLU A 1 194 ? -42.837 0.943 53.570 1.00 81.50 194 GLU A O 1
ATOM 1619 N N . GLU A 1 195 ? -43.146 0.924 51.348 1.00 85.31 195 GLU A N 1
ATOM 1620 C CA . GLU A 1 195 ? -44.585 1.201 51.394 1.00 85.31 195 GLU A CA 1
ATOM 1621 C C . GLU A 1 195 ? -45.366 0.074 52.092 1.00 85.31 195 GLU A C 1
ATOM 1623 O O . GLU A 1 195 ? -46.162 0.339 52.997 1.00 85.31 195 GLU A O 1
ATOM 1628 N N . LYS A 1 196 ? -45.093 -1.196 51.753 1.00 83.62 196 LYS A N 1
ATOM 1629 C CA . LYS A 1 196 ? -45.719 -2.360 52.410 1.00 83.62 196 LYS A CA 1
ATOM 1630 C C . LYS A 1 196 ? -45.390 -2.432 53.905 1.00 83.62 196 LYS A C 1
ATOM 1632 O O . LYS A 1 196 ? -46.284 -2.699 54.709 1.00 83.62 196 LYS A O 1
ATOM 1637 N N . LEU A 1 197 ? -44.136 -2.181 54.290 1.00 83.25 197 LEU A N 1
ATOM 1638 C CA . LEU A 1 197 ? -43.709 -2.164 55.694 1.00 83.25 197 LEU A CA 1
ATOM 1639 C C . LEU A 1 197 ? -44.364 -1.020 56.474 1.00 83.25 197 LEU A C 1
ATOM 1641 O O . LEU A 1 197 ? -44.776 -1.218 57.618 1.00 83.25 197 LEU A O 1
ATOM 1645 N N . THR A 1 198 ? -44.510 0.148 55.848 1.00 85.31 198 THR A N 1
ATOM 1646 C CA . THR A 1 198 ? -45.200 1.301 56.442 1.00 85.31 198 THR A CA 1
ATOM 1647 C C . THR A 1 198 ? -46.681 0.999 56.660 1.00 85.31 198 THR A C 1
ATOM 1649 O O . THR A 1 198 ? -47.211 1.224 57.745 1.00 85.31 198 THR A O 1
ATOM 1652 N N . LEU A 1 199 ? -47.337 0.378 55.679 1.00 86.81 199 LEU A N 1
ATOM 1653 C CA . LEU A 1 199 ? -48.744 -0.002 55.786 1.00 86.81 199 LEU A CA 1
ATOM 1654 C C . LEU A 1 199 ? -48.971 -1.083 56.859 1.00 86.81 199 LEU A C 1
ATOM 1656 O O . LEU A 1 199 ? -49.933 -1.000 57.628 1.00 86.81 199 LEU A O 1
ATOM 1660 N N . LEU A 1 200 ? -48.064 -2.063 56.965 1.00 84.75 200 LEU A N 1
ATOM 1661 C CA . LEU A 1 200 ? -48.071 -3.050 58.049 1.00 84.75 200 LEU A CA 1
ATOM 1662 C C . LEU A 1 200 ? -47.913 -2.374 59.418 1.00 84.75 200 LEU A C 1
ATOM 1664 O O . LEU A 1 200 ? -48.694 -2.657 60.328 1.00 84.75 200 LEU A O 1
ATOM 1668 N N . ARG A 1 201 ? -46.948 -1.457 59.559 1.00 87.62 201 ARG A N 1
ATOM 1669 C CA . ARG A 1 201 ? -46.723 -0.683 60.788 1.00 87.62 201 ARG A CA 1
ATOM 1670 C C . ARG A 1 201 ? -47.980 0.052 61.227 1.00 87.62 201 ARG A C 1
ATOM 1672 O O . ARG A 1 201 ? -48.434 -0.146 62.353 1.00 87.62 201 ARG A O 1
ATOM 1679 N N . ASP A 1 202 ? -48.556 0.857 60.340 1.00 88.00 202 ASP A N 1
ATOM 1680 C CA . ASP A 1 202 ? -49.747 1.655 60.635 1.00 88.00 202 ASP A CA 1
ATOM 1681 C C . ASP A 1 202 ? -50.917 0.756 61.032 1.00 88.00 202 ASP A C 1
ATOM 1683 O O . ASP A 1 202 ? -51.668 1.048 61.972 1.00 88.00 202 ASP A O 1
ATOM 1687 N N . LYS A 1 203 ? -51.043 -0.402 60.371 1.00 87.81 203 LYS A N 1
ATOM 1688 C CA . LYS A 1 203 ? -52.079 -1.368 60.707 1.00 87.81 203 LYS A CA 1
ATOM 1689 C C . LYS A 1 203 ? -51.873 -1.977 62.087 1.00 87.81 203 LYS A C 1
ATOM 1691 O O . LYS A 1 203 ? -52.854 -2.041 62.827 1.00 87.81 203 LYS A O 1
ATOM 1696 N N . ILE A 1 204 ? -50.658 -2.385 62.456 1.00 86.25 204 ILE A N 1
ATOM 1697 C CA . ILE A 1 204 ? -50.373 -2.924 63.794 1.00 86.25 204 ILE A CA 1
ATOM 1698 C C . ILE A 1 204 ? -50.645 -1.850 64.850 1.00 86.25 204 ILE A C 1
ATOM 1700 O O . ILE A 1 204 ? -51.410 -2.106 65.777 1.00 86.25 204 ILE A O 1
ATOM 1704 N N . LEU A 1 205 ? -50.112 -0.635 64.676 1.00 86.12 205 LEU A N 1
ATOM 1705 C CA . LEU A 1 205 ? -50.290 0.474 65.623 1.00 86.12 205 LEU A CA 1
ATOM 1706 C C . LEU A 1 205 ? -51.770 0.858 65.804 1.00 86.12 205 LEU A C 1
ATOM 1708 O O . LEU A 1 205 ? -52.203 1.139 66.922 1.00 86.12 205 LEU A O 1
ATOM 1712 N N . SER A 1 206 ? -52.592 0.768 64.751 1.00 86.75 206 SER A N 1
ATOM 1713 C CA . SER A 1 206 ? -54.046 0.994 64.848 1.00 86.75 206 SER A CA 1
ATOM 1714 C C . SER A 1 206 ? -54.788 -0.007 65.753 1.00 86.75 206 SER A C 1
ATOM 1716 O O . SER A 1 206 ? -55.937 0.234 66.120 1.00 86.75 206 SER A O 1
ATOM 1718 N N . GLN A 1 207 ? -54.164 -1.138 66.109 1.00 86.81 207 GLN A N 1
ATOM 1719 C CA . GLN A 1 207 ? -54.736 -2.162 66.993 1.00 86.81 207 GLN A CA 1
ATOM 1720 C C . GLN A 1 207 ? -54.335 -1.984 68.467 1.00 86.81 207 GLN A C 1
ATOM 1722 O O . GLN A 1 207 ? -54.508 -2.910 69.261 1.00 86.81 207 GLN A O 1
ATOM 1727 N N . THR A 1 208 ? -53.815 -0.813 68.848 1.00 83.75 208 THR A N 1
ATOM 1728 C CA . THR A 1 208 ? -53.455 -0.501 70.241 1.00 83.75 208 THR A CA 1
ATOM 1729 C C . THR A 1 208 ? -54.626 -0.796 71.189 1.00 83.75 208 THR A C 1
ATOM 1731 O O . THR A 1 208 ? -55.765 -0.402 70.937 1.00 83.75 208 THR A O 1
ATOM 1734 N N . GLY A 1 209 ? -54.352 -1.517 72.279 1.00 79.69 209 GLY A N 1
ATOM 1735 C CA . GLY A 1 209 ? -55.358 -1.900 73.278 1.00 79.69 209 GLY A CA 1
ATOM 1736 C C . GLY A 1 209 ? -56.216 -3.123 72.926 1.00 79.69 209 GLY A C 1
ATOM 1737 O O . GLY A 1 209 ? -57.073 -3.497 73.726 1.00 79.69 209 GLY A O 1
ATOM 1738 N N . ARG A 1 210 ? -56.004 -3.769 71.769 1.00 85.88 210 ARG A N 1
ATOM 1739 C CA . ARG A 1 210 ? -56.618 -5.073 71.463 1.00 85.88 210 ARG A CA 1
ATOM 1740 C C . ARG A 1 210 ? -55.837 -6.230 72.082 1.00 85.88 210 ARG A C 1
ATOM 1742 O O . ARG A 1 210 ? -54.682 -6.085 72.465 1.00 85.88 210 ARG A O 1
ATOM 1749 N N . GLU A 1 211 ? -56.477 -7.395 72.160 1.00 87.19 211 GLU A N 1
ATOM 1750 C CA . GLU A 1 211 ? -55.817 -8.630 72.590 1.00 87.19 211 GLU A CA 1
ATOM 1751 C C .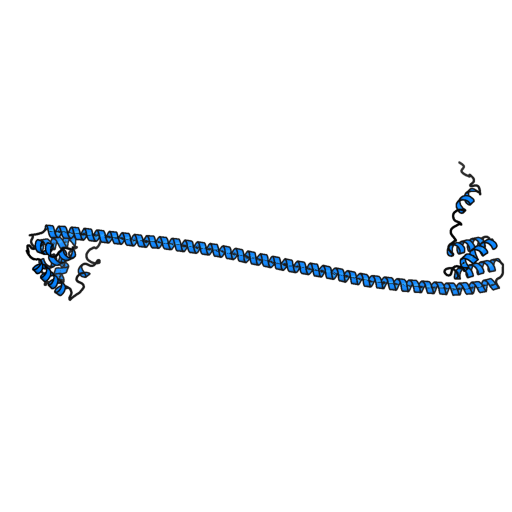 GLU A 1 211 ? -54.663 -9.000 71.646 1.00 87.19 211 GLU A C 1
ATOM 1753 O O . GLU A 1 211 ? -54.825 -8.967 70.422 1.00 87.19 211 GLU A O 1
ATOM 1758 N N . ASP A 1 212 ? -53.529 -9.416 72.221 1.00 87.62 212 ASP A N 1
ATOM 1759 C CA . ASP A 1 212 ? -52.301 -9.769 71.492 1.00 87.62 212 ASP A CA 1
ATOM 1760 C C . ASP A 1 212 ? -52.591 -10.785 70.355 1.00 87.62 212 ASP A C 1
ATOM 1762 O O . ASP A 1 212 ? -52.124 -10.622 69.226 1.00 87.62 212 ASP A O 1
ATOM 1766 N N . ARG A 1 213 ? -53.492 -11.750 70.585 1.00 87.50 213 ARG A N 1
ATOM 1767 C CA . ARG A 1 213 ? -53.947 -12.740 69.591 1.00 87.50 213 ARG A CA 1
ATOM 1768 C C . ARG A 1 213 ? -54.556 -12.133 68.328 1.00 87.50 213 ARG A C 1
ATOM 1770 O O . ARG A 1 213 ? -54.389 -12.663 67.229 1.00 87.50 213 ARG A O 1
ATOM 1777 N N . TYR A 1 214 ? -55.295 -11.034 68.465 1.00 87.31 214 TYR A N 1
ATOM 1778 C CA . TYR A 1 214 ? -55.909 -10.342 67.331 1.00 87.31 214 TYR A CA 1
ATOM 1779 C C . TYR A 1 21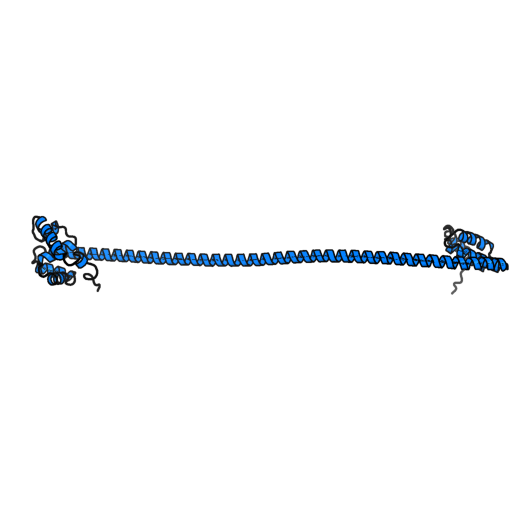4 ? -54.860 -9.577 66.514 1.00 87.31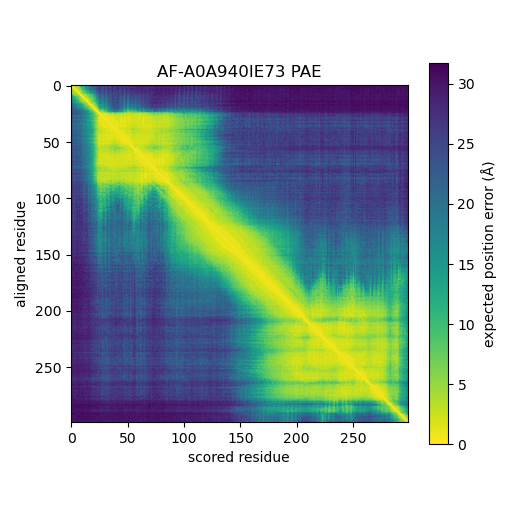 214 TYR A C 1
ATOM 1781 O O . TYR A 1 214 ? -54.917 -9.540 65.281 1.00 87.31 214 TYR A O 1
ATOM 1789 N N . VAL A 1 215 ? -53.875 -8.996 67.198 1.00 87.31 215 VAL A N 1
ATOM 1790 C CA . VAL A 1 215 ? -52.755 -8.292 66.566 1.00 87.31 215 VAL A CA 1
ATOM 1791 C C . VAL A 1 215 ? -51.886 -9.279 65.784 1.00 87.31 215 VAL A C 1
ATOM 1793 O O . VAL A 1 215 ? -51.577 -9.014 64.626 1.00 87.31 215 VAL A O 1
ATOM 1796 N N . VAL A 1 216 ? -51.598 -10.460 66.344 1.00 88.69 216 VAL A N 1
ATOM 1797 C CA . VAL A 1 216 ? -50.877 -11.541 65.644 1.00 88.69 216 VAL A CA 1
ATOM 1798 C C . VAL A 1 216 ? -51.616 -11.997 64.384 1.00 88.69 216 VAL A C 1
ATOM 1800 O O . VAL A 1 216 ? -51.009 -12.051 63.319 1.00 88.69 216 VAL A O 1
ATOM 1803 N N . LYS A 1 217 ? -52.937 -12.219 64.445 1.00 88.62 217 LYS A N 1
ATOM 1804 C CA . LYS A 1 217 ? -53.733 -12.539 63.242 1.00 88.62 217 LYS A CA 1
ATOM 1805 C C . LYS A 1 217 ? -53.672 -11.444 62.177 1.00 88.62 217 LYS A C 1
ATOM 1807 O O . LYS A 1 217 ? -53.676 -11.737 60.984 1.00 88.62 217 LYS A O 1
ATOM 1812 N N . THR A 1 218 ? -53.631 -10.183 62.605 1.00 87.12 218 THR A N 1
ATOM 1813 C CA . THR A 1 218 ? -53.486 -9.045 61.691 1.00 87.12 218 THR A CA 1
ATOM 1814 C C . THR A 1 218 ? -52.114 -9.089 61.020 1.00 87.12 218 THR A C 1
ATOM 1816 O O . THR A 1 218 ? -52.046 -9.002 59.799 1.00 87.12 218 THR A O 1
ATOM 1819 N N . ILE A 1 219 ? -51.039 -9.323 61.774 1.00 87.69 219 ILE A N 1
ATOM 1820 C CA . ILE A 1 219 ? -49.689 -9.502 61.221 1.00 87.69 219 ILE A CA 1
ATOM 1821 C C . ILE A 1 219 ? -49.667 -10.657 60.213 1.00 87.69 219 ILE A C 1
ATOM 1823 O O . ILE A 1 219 ? -49.192 -10.478 59.094 1.00 87.69 219 ILE A O 1
ATOM 1827 N N . ASP A 1 220 ? -50.245 -11.809 60.555 1.00 87.38 220 ASP A N 1
ATOM 1828 C CA . ASP A 1 220 ? -50.298 -12.976 59.669 1.00 87.38 220 ASP A CA 1
ATOM 1829 C C . ASP A 1 220 ? -51.043 -12.706 58.363 1.00 87.38 220 ASP A C 1
ATOM 1831 O O . ASP A 1 220 ? -50.603 -13.164 57.310 1.00 87.38 220 ASP A O 1
ATOM 1835 N N . SER A 1 221 ? -52.131 -11.929 58.402 1.00 85.56 221 SER A N 1
ATOM 1836 C CA . SER A 1 221 ? -52.876 -11.570 57.188 1.00 85.56 221 SER A CA 1
ATOM 1837 C C . SER A 1 221 ? -52.060 -10.726 56.201 1.00 85.56 221 SER A C 1
ATOM 1839 O O . SER A 1 221 ? -52.276 -10.819 54.998 1.00 85.56 221 SER A O 1
ATOM 1841 N N . PHE A 1 222 ? -51.092 -9.947 56.696 1.00 82.38 222 PHE A N 1
ATOM 1842 C CA . PHE A 1 222 ? -50.203 -9.116 55.877 1.00 82.38 222 PHE A CA 1
ATOM 1843 C C . PHE A 1 222 ? -48.893 -9.810 55.495 1.00 82.38 222 PHE A C 1
ATOM 1845 O O . PHE A 1 222 ? -48.239 -9.401 54.541 1.00 82.38 222 PHE A O 1
ATOM 1852 N N . THR A 1 223 ? -48.498 -10.839 56.242 1.00 81.88 223 THR A N 1
ATOM 1853 C CA . THR A 1 223 ? -47.186 -11.500 56.124 1.00 81.88 223 THR A CA 1
ATOM 1854 C C . THR A 1 223 ? -47.308 -12.977 55.751 1.00 81.88 223 THR A C 1
ATOM 1856 O O . THR A 1 223 ? -46.375 -13.755 55.941 1.00 81.88 223 THR A O 1
ATOM 1859 N N . GLN A 1 224 ? -48.475 -13.377 55.232 1.00 84.75 224 GLN A N 1
ATOM 1860 C CA . GLN A 1 224 ? -48.772 -14.740 54.782 1.00 84.75 224 GLN A CA 1
ATOM 1861 C C . GLN A 1 224 ? -48.452 -15.801 55.856 1.00 84.75 224 GLN A C 1
ATOM 1863 O O . GLN A 1 224 ? -47.831 -16.829 55.586 1.00 84.75 224 GLN A O 1
ATOM 1868 N N . GLY A 1 225 ? -48.844 -15.543 57.106 1.00 84.00 225 GLY A N 1
ATOM 1869 C CA . GLY A 1 225 ? -48.652 -16.493 58.208 1.00 84.00 225 GLY A CA 1
ATOM 1870 C C . GLY A 1 225 ? -47.252 -16.494 58.838 1.00 84.00 225 GLY A C 1
ATOM 1871 O O . GLY A 1 225 ? -46.889 -17.464 59.507 1.00 84.00 225 GLY A O 1
ATOM 1872 N N . ALA A 1 226 ? -46.420 -15.471 58.606 1.00 84.06 226 ALA A N 1
ATOM 1873 C CA . ALA A 1 226 ? -45.069 -15.413 59.171 1.00 84.06 226 ALA A CA 1
ATOM 1874 C C . ALA A 1 226 ? -45.049 -15.356 60.711 1.00 84.06 226 ALA A C 1
ATOM 1876 O O . ALA A 1 226 ? -44.156 -15.937 61.324 1.00 84.06 226 ALA A O 1
ATOM 1877 N N . ALA A 1 227 ? -46.031 -14.717 61.353 1.00 86.19 227 ALA A N 1
ATOM 1878 C CA . ALA A 1 227 ? -46.111 -14.669 62.812 1.00 86.19 227 ALA A CA 1
ATOM 1879 C C . ALA A 1 227 ? -46.488 -16.034 63.405 1.00 86.19 227 ALA A C 1
ATOM 1881 O O . ALA A 1 227 ? -45.883 -16.453 64.392 1.00 86.19 227 ALA A O 1
ATOM 1882 N N . SER A 1 228 ? -47.410 -16.760 62.768 1.00 87.25 228 SER A N 1
ATOM 1883 C CA . SER A 1 228 ? -47.731 -18.148 63.124 1.00 87.25 228 SER A CA 1
ATOM 1884 C C . SER A 1 228 ? -46.520 -19.074 62.951 1.00 87.25 228 SER A C 1
ATOM 1886 O O . SER A 1 228 ? -46.167 -19.792 63.882 1.00 87.25 228 SER A O 1
ATOM 1888 N N . ARG A 1 229 ? -45.802 -18.985 61.820 1.00 86.81 229 ARG A N 1
ATOM 1889 C CA . ARG A 1 229 ? -44.567 -19.763 61.590 1.00 86.81 229 ARG A CA 1
ATOM 1890 C C . ARG A 1 229 ? -43.485 -19.473 62.634 1.00 86.81 229 ARG A C 1
ATOM 1892 O O . ARG A 1 229 ? -42.783 -20.390 63.055 1.00 86.81 229 ARG A O 1
ATOM 1899 N N . LEU A 1 230 ? -43.359 -18.217 63.069 1.00 85.44 230 LEU A N 1
ATOM 1900 C CA . LEU A 1 230 ? -42.404 -17.828 64.107 1.00 85.44 230 LEU A CA 1
ATOM 1901 C C . LEU A 1 230 ? -42.772 -18.422 65.478 1.00 85.44 230 LEU A C 1
ATOM 1903 O O . LEU A 1 230 ? -41.883 -18.859 66.207 1.00 85.44 230 LEU A O 1
ATOM 1907 N N . LEU A 1 231 ? -44.063 -18.472 65.823 1.00 87.81 231 LEU A N 1
ATOM 1908 C CA . LEU A 1 231 ? -44.542 -19.133 67.045 1.00 87.81 231 LEU A CA 1
ATOM 1909 C C . LEU A 1 231 ? -44.325 -20.650 67.003 1.00 87.81 231 LEU A C 1
ATOM 1911 O O . LEU A 1 231 ? -43.938 -21.231 68.015 1.00 87.81 231 LEU A O 1
ATOM 1915 N N . ASP A 1 232 ? -44.533 -21.277 65.844 1.00 87.12 232 ASP A N 1
ATOM 1916 C CA . ASP A 1 232 ? -44.335 -22.718 65.661 1.00 87.12 232 ASP A CA 1
ATOM 1917 C C . ASP A 1 232 ? -42.855 -23.111 65.773 1.00 87.12 232 ASP A C 1
ATOM 1919 O O . ASP A 1 232 ? -42.516 -24.102 66.423 1.00 87.12 232 ASP A O 1
ATOM 1923 N N . ALA A 1 233 ? -41.963 -22.319 65.171 1.00 84.12 233 ALA A N 1
ATOM 1924 C CA . ALA A 1 233 ? -40.520 -22.544 65.233 1.00 84.12 233 ALA A CA 1
ATOM 1925 C C . ALA A 1 233 ? -39.942 -22.274 66.629 1.00 84.12 233 ALA A C 1
ATOM 1927 O O . ALA A 1 233 ? -38.992 -22.937 67.048 1.00 84.12 233 ALA A O 1
ATOM 1928 N N . TYR A 1 234 ? -40.538 -21.335 67.366 1.00 86.62 234 TYR A N 1
ATOM 1929 C CA . TYR A 1 234 ? -40.091 -20.943 68.696 1.00 86.62 234 TYR A CA 1
ATOM 1930 C C . TYR A 1 234 ? -41.248 -20.958 69.706 1.00 86.62 234 TYR A C 1
ATOM 1932 O O . TYR A 1 234 ? -41.714 -19.896 70.131 1.00 86.62 234 TYR A O 1
ATOM 1940 N N . PRO A 1 235 ? -41.666 -22.147 70.191 1.00 85.19 235 PRO A N 1
ATOM 1941 C CA . PRO A 1 235 ? -42.816 -22.289 71.092 1.00 85.19 235 PRO A CA 1
ATOM 1942 C C . PRO A 1 235 ? -42.672 -21.561 72.437 1.00 85.19 235 PRO A C 1
ATOM 1944 O O . PRO A 1 235 ? -43.642 -21.405 73.177 1.00 85.19 235 PRO A O 1
ATOM 1947 N N . MET A 1 236 ? -41.453 -21.137 72.794 1.00 85.12 236 MET A N 1
ATOM 1948 C CA . MET A 1 236 ? -41.196 -20.336 73.990 1.00 85.12 236 MET A CA 1
ATOM 1949 C C . MET A 1 236 ? -41.585 -18.858 73.837 1.00 85.12 236 MET A C 1
ATOM 1951 O O . MET A 1 236 ? -41.664 -18.150 74.845 1.00 85.12 236 MET A O 1
ATOM 1955 N N . LEU A 1 237 ? -41.791 -18.379 72.605 1.00 87.69 237 LEU A N 1
ATOM 1956 C CA . LEU A 1 237 ? -42.230 -17.016 72.334 1.00 87.69 237 LEU A CA 1
ATOM 1957 C C . LEU A 1 237 ? -43.714 -16.869 72.656 1.00 87.69 237 LEU A C 1
ATOM 1959 O O . LEU A 1 237 ? -44.542 -17.705 72.303 1.00 87.69 237 LEU A O 1
ATOM 1963 N N . LYS A 1 238 ? -44.070 -15.765 73.311 1.00 91.44 238 LYS A N 1
ATOM 1964 C CA . LYS A 1 238 ? -45.473 -15.383 73.482 1.00 91.44 238 LYS A CA 1
ATOM 1965 C C . LYS A 1 238 ? -45.918 -14.530 72.299 1.00 91.44 238 LYS A C 1
ATOM 1967 O O . LYS A 1 238 ? -45.105 -13.840 71.692 1.00 91.44 238 LYS A O 1
ATOM 1972 N N . GLU A 1 239 ? -47.224 -14.467 72.054 1.00 90.00 239 GLU A N 1
ATOM 1973 C CA . GLU A 1 239 ? -47.830 -13.581 71.042 1.00 90.00 239 GLU A CA 1
ATOM 1974 C C . GLU A 1 239 ? -47.313 -12.133 71.160 1.00 90.00 239 GLU A C 1
ATOM 1976 O O . GLU A 1 239 ? -46.952 -11.503 70.170 1.00 90.00 239 GLU A O 1
ATOM 1981 N N . ARG A 1 240 ? -47.150 -11.639 72.395 1.00 90.31 240 ARG A N 1
ATOM 1982 C CA . ARG A 1 240 ? -46.555 -10.327 72.681 1.00 90.31 240 ARG A CA 1
ATOM 1983 C C . ARG A 1 240 ? -45.118 -10.167 72.179 1.00 90.31 240 ARG A C 1
ATOM 1985 O O . ARG A 1 240 ? -44.747 -9.087 71.733 1.00 90.31 240 ARG A O 1
ATOM 1992 N N . ASP A 1 241 ? -44.303 -11.210 72.289 1.00 89.62 241 ASP A N 1
ATOM 1993 C CA . ASP A 1 241 ? -42.917 -11.186 71.817 1.00 89.62 241 ASP A CA 1
ATOM 1994 C C . ASP A 1 241 ? -42.871 -11.095 70.292 1.00 89.62 241 ASP A C 1
ATOM 1996 O O . ASP A 1 241 ? -42.091 -10.322 69.744 1.00 89.62 241 ASP A O 1
ATOM 2000 N N . VAL A 1 242 ? -43.781 -11.795 69.617 1.00 88.00 242 VAL A N 1
ATOM 2001 C CA . VAL A 1 242 ? -43.927 -11.751 68.160 1.00 88.00 242 VAL A CA 1
ATOM 2002 C C . VAL A 1 242 ? -44.354 -10.367 67.682 1.00 88.00 242 VAL A C 1
ATOM 2004 O O . VAL A 1 242 ? -43.733 -9.819 66.776 1.00 88.00 242 VAL A O 1
ATOM 2007 N N . ILE A 1 243 ? -45.325 -9.732 68.343 1.00 89.88 243 ILE A N 1
ATOM 2008 C CA . ILE A 1 243 ? -45.729 -8.356 68.013 1.00 89.88 243 ILE A CA 1
ATOM 2009 C C . ILE A 1 243 ? -44.550 -7.379 68.164 1.00 89.88 243 ILE A C 1
ATOM 2011 O O . ILE A 1 243 ? -44.343 -6.533 67.297 1.00 89.88 243 ILE A O 1
ATOM 2015 N N . ILE A 1 244 ? -43.744 -7.510 69.226 1.00 89.69 244 ILE A N 1
ATOM 2016 C CA . ILE A 1 244 ? -42.543 -6.680 69.434 1.00 89.69 244 ILE A CA 1
ATOM 2017 C C . ILE A 1 244 ? -41.530 -6.884 68.302 1.00 89.69 244 ILE A C 1
ATOM 2019 O O . ILE A 1 244 ? -40.948 -5.909 67.826 1.00 89.69 244 ILE A O 1
ATOM 2023 N N . ILE A 1 245 ? -41.317 -8.129 67.870 1.00 87.75 245 ILE A N 1
ATOM 2024 C CA . ILE A 1 245 ? -40.395 -8.460 66.779 1.00 87.75 245 ILE A CA 1
ATOM 2025 C C . ILE A 1 245 ? -40.866 -7.812 65.470 1.00 87.75 245 ILE A C 1
ATOM 2027 O O . ILE A 1 245 ? -40.076 -7.126 64.826 1.00 87.75 245 ILE A O 1
ATOM 2031 N N . PHE A 1 246 ? -42.148 -7.943 65.116 1.00 87.69 246 PHE A N 1
ATOM 2032 C CA . PHE A 1 246 ? -42.690 -7.351 63.889 1.00 87.69 246 PHE A CA 1
ATOM 2033 C C . PHE A 1 246 ? -42.722 -5.819 63.929 1.00 87.69 246 PHE A C 1
ATOM 2035 O O . PHE A 1 246 ? -42.302 -5.195 62.961 1.00 87.69 246 PHE A O 1
ATOM 2042 N N . LEU A 1 247 ? -43.113 -5.196 65.047 1.00 88.56 247 LEU A N 1
ATOM 2043 C CA . LEU A 1 247 ? -43.044 -3.735 65.199 1.00 88.56 247 LEU A CA 1
ATOM 2044 C C . LEU A 1 247 ? -41.607 -3.220 65.060 1.00 88.56 247 LEU A C 1
ATOM 2046 O O . LEU A 1 247 ? -41.352 -2.192 64.430 1.00 88.56 247 LEU A O 1
ATOM 2050 N N . ARG A 1 248 ? -40.642 -3.944 65.636 1.00 86.44 248 ARG A N 1
ATOM 2051 C CA . ARG A 1 248 ? -39.229 -3.593 65.505 1.00 86.44 248 ARG A CA 1
ATOM 2052 C C . ARG A 1 248 ? -38.742 -3.750 64.064 1.00 86.44 248 ARG A C 1
ATOM 2054 O O . ARG A 1 248 ? -37.987 -2.897 63.605 1.00 86.44 248 ARG A O 1
ATOM 2061 N N . HIS A 1 249 ? -39.178 -4.803 63.375 1.00 84.62 249 HIS A N 1
ATOM 2062 C CA . HIS A 1 249 ? -38.851 -5.062 61.975 1.00 84.62 249 HIS A CA 1
ATOM 2063 C C . HIS A 1 249 ? -39.438 -3.997 61.034 1.00 84.62 249 HIS A C 1
ATOM 2065 O O . HIS A 1 249 ? -38.764 -3.553 60.112 1.00 84.62 249 HIS A O 1
ATOM 2071 N N . THR A 1 250 ? -40.633 -3.477 61.326 1.00 85.19 250 THR A N 1
ATOM 2072 C CA . THR A 1 250 ? -41.242 -2.367 60.573 1.00 85.19 250 THR A CA 1
ATOM 2073 C C . THR A 1 250 ? -40.667 -0.983 60.915 1.00 85.19 250 THR A C 1
ATOM 2075 O O . THR A 1 250 ? -41.229 0.040 60.526 1.00 85.19 250 THR A O 1
ATOM 2078 N N . GLY A 1 251 ? -39.570 -0.917 61.676 1.00 84.56 251 GLY A N 1
ATOM 2079 C CA . GLY A 1 251 ? -38.874 0.332 61.989 1.00 84.56 251 GLY A CA 1
ATOM 2080 C C . GLY A 1 251 ? -39.450 1.134 63.159 1.00 84.56 251 GLY A C 1
ATOM 2081 O O . GLY A 1 251 ? -39.049 2.284 63.342 1.00 84.56 251 GLY A O 1
ATOM 2082 N N . CYS A 1 252 ? -40.343 0.567 63.981 1.00 86.69 252 CYS A N 1
ATOM 2083 C CA . CYS A 1 252 ? -40.807 1.261 65.181 1.00 86.69 252 CYS A CA 1
ATOM 2084 C C . CYS A 1 252 ? -39.664 1.457 66.186 1.00 86.69 252 CYS A C 1
ATOM 2086 O O . CYS A 1 252 ? -38.860 0.560 66.494 1.00 86.69 252 CYS A O 1
ATOM 2088 N N . SER A 1 253 ? -39.612 2.662 66.737 1.00 88.44 253 SER A N 1
ATOM 2089 C CA . SER A 1 253 ? -38.734 3.012 67.842 1.00 88.44 253 SER A CA 1
ATOM 2090 C C . SER A 1 253 ? -39.157 2.281 69.123 1.00 88.44 253 SER A C 1
ATOM 2092 O O . SER A 1 253 ? -40.309 1.886 69.299 1.00 88.44 253 SER A O 1
ATOM 2094 N N . GLY A 1 254 ? -38.225 2.125 70.069 1.00 85.19 254 GLY A N 1
ATOM 2095 C CA . GLY A 1 254 ? -38.547 1.530 71.373 1.00 85.19 254 GLY A CA 1
ATOM 2096 C C . GLY A 1 254 ? -39.610 2.319 72.151 1.00 85.19 254 GLY A C 1
ATOM 2097 O O . GLY A 1 254 ? -40.297 1.740 72.987 1.00 85.19 254 GLY A O 1
ATOM 2098 N N . MET A 1 255 ? -39.768 3.614 71.850 1.00 86.94 255 MET A N 1
ATOM 2099 C CA . MET A 1 255 ? -40.797 4.482 72.424 1.00 86.94 255 MET A CA 1
ATOM 2100 C C . MET A 1 255 ? -42.188 4.153 71.885 1.00 86.94 255 MET A C 1
ATOM 2102 O O . MET A 1 255 ? -43.095 3.938 72.678 1.00 86.94 255 MET A O 1
ATOM 2106 N N . GLU A 1 256 ? -42.336 4.013 70.568 1.00 87.19 256 GLU A N 1
ATOM 2107 C CA . GLU A 1 256 ? -43.616 3.644 69.943 1.00 87.19 256 GLU A CA 1
ATOM 2108 C C . GLU A 1 256 ? -44.073 2.247 70.366 1.00 87.19 256 GLU A C 1
ATOM 2110 O O . GLU A 1 256 ? -45.251 2.018 70.625 1.00 87.19 256 GLU A O 1
ATOM 2115 N N . ILE A 1 257 ? -43.131 1.310 70.502 1.00 90.00 257 ILE A N 1
ATOM 2116 C CA . ILE A 1 257 ? -43.435 -0.030 71.012 1.00 90.00 257 ILE A CA 1
ATOM 2117 C C . ILE A 1 257 ? -43.861 0.043 72.488 1.00 90.00 257 ILE A C 1
ATOM 2119 O O . ILE A 1 257 ? -44.793 -0.647 72.893 1.00 90.00 257 ILE A O 1
ATOM 2123 N N . ALA A 1 258 ? -43.206 0.872 73.308 1.00 87.69 258 ALA A N 1
ATOM 2124 C CA . ALA A 1 258 ? -43.600 1.060 74.705 1.00 87.69 258 ALA A CA 1
ATOM 2125 C C . ALA A 1 258 ? -45.006 1.663 74.818 1.00 87.69 258 ALA A C 1
ATOM 2127 O O . ALA A 1 258 ? -45.814 1.161 75.599 1.00 87.69 258 ALA A O 1
ATOM 2128 N N . GLU A 1 259 ? -45.315 2.663 73.993 1.00 87.88 259 GLU A N 1
ATOM 2129 C CA . GLU A 1 259 ? -46.631 3.295 73.917 1.00 87.88 259 GLU A CA 1
ATOM 2130 C C . GLU A 1 259 ? -47.721 2.301 73.492 1.00 87.88 259 GLU A C 1
ATOM 2132 O O . GLU A 1 259 ? -48.744 2.200 74.168 1.00 87.88 259 GLU A O 1
ATOM 2137 N N . PHE A 1 260 ? -47.461 1.482 72.465 1.00 89.56 260 PHE A N 1
ATOM 2138 C CA . PHE A 1 260 ? -48.379 0.436 71.998 1.00 89.56 260 PHE A CA 1
ATOM 2139 C C . PHE A 1 260 ? -48.800 -0.535 73.117 1.00 89.56 260 PHE A C 1
ATOM 2141 O O . PHE A 1 260 ? -49.958 -0.945 73.199 1.00 89.56 260 PHE A O 1
ATOM 2148 N N . PHE A 1 261 ? -47.873 -0.884 74.016 1.00 88.44 261 PHE A N 1
ATOM 2149 C CA . PHE A 1 261 ? -48.136 -1.777 75.152 1.00 88.44 261 PHE A CA 1
ATOM 2150 C C . PHE A 1 261 ? -48.533 -1.051 76.450 1.00 88.44 261 PHE A C 1
ATOM 2152 O O . PHE A 1 261 ? -48.700 -1.705 77.483 1.00 88.44 261 PHE A O 1
ATOM 2159 N N . GLY A 1 262 ? -48.685 0.278 76.431 1.00 86.44 262 GLY A N 1
ATOM 2160 C CA . GLY A 1 262 ? -49.048 1.077 77.606 1.00 86.44 262 GLY A CA 1
ATOM 2161 C C . GLY A 1 262 ? -47.941 1.187 78.664 1.00 86.44 262 GLY A C 1
ATOM 2162 O O . GLY A 1 262 ? -48.219 1.425 79.842 1.00 86.44 262 GLY A O 1
ATOM 2163 N N . HIS A 1 263 ? -46.679 0.992 78.278 1.00 88.12 263 HIS A N 1
ATOM 2164 C CA . HIS A 1 263 ? -45.521 1.164 79.149 1.00 88.12 263 HIS A CA 1
ATOM 2165 C C . HIS A 1 263 ? -45.061 2.628 79.165 1.00 88.12 263 HIS A C 1
ATOM 2167 O O . HIS A 1 263 ? -44.930 3.265 78.127 1.00 88.12 263 HIS A O 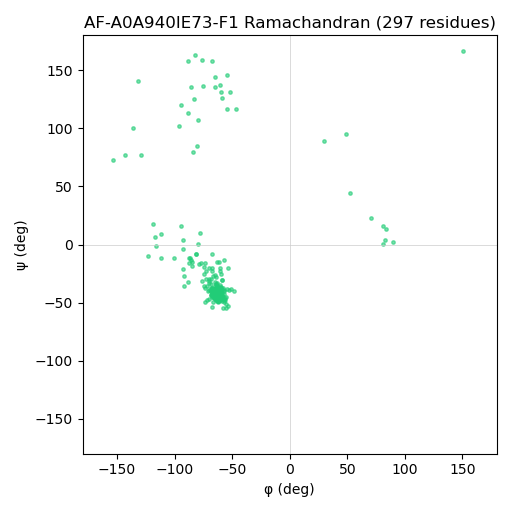1
ATOM 2173 N N . LYS A 1 264 ? -44.765 3.159 80.359 1.00 80.69 264 LYS A N 1
ATOM 2174 C CA . LYS A 1 264 ? -44.256 4.535 80.527 1.00 80.69 264 LYS A CA 1
ATOM 2175 C C . LYS A 1 264 ? -42.764 4.684 80.214 1.00 80.69 264 LYS A C 1
ATOM 2177 O O . LYS A 1 264 ? -42.297 5.805 80.054 1.00 80.69 264 LYS A O 1
ATOM 2182 N N . ASP A 1 265 ? -42.022 3.577 80.170 1.00 86.62 265 ASP A N 1
ATOM 2183 C CA . ASP A 1 265 ? -40.574 3.565 79.971 1.00 86.62 265 ASP A CA 1
ATOM 2184 C C . ASP A 1 265 ? -40.166 2.560 78.883 1.00 86.62 265 ASP A C 1
ATOM 2186 O O . ASP A 1 265 ? -40.686 1.445 78.787 1.00 86.62 265 ASP A O 1
ATOM 2190 N N . THR A 1 266 ? -39.187 2.966 78.081 1.00 86.75 266 THR A N 1
ATOM 2191 C CA . THR A 1 266 ? -38.585 2.184 76.999 1.00 86.75 266 THR A CA 1
ATOM 2192 C C . THR A 1 266 ? -37.652 1.085 77.508 1.00 86.75 266 THR A C 1
ATOM 2194 O O . THR A 1 266 ? -37.403 0.120 76.781 1.00 86.75 266 THR A O 1
ATOM 2197 N N . GLN A 1 267 ? -37.154 1.166 78.752 1.00 85.69 267 GLN A N 1
ATOM 2198 C CA . GLN A 1 267 ? -36.221 0.170 79.298 1.00 85.69 267 GLN A CA 1
ATOM 2199 C C . GLN A 1 267 ? -36.812 -1.243 79.332 1.00 85.69 267 GLN A C 1
ATOM 2201 O O . GLN A 1 267 ? -36.116 -2.207 79.001 1.00 85.69 267 GLN A O 1
ATOM 2206 N N . THR A 1 268 ? -38.095 -1.387 79.676 1.00 83.62 268 THR A N 1
ATOM 2207 C CA . THR A 1 268 ? -38.768 -2.695 79.716 1.00 83.62 268 THR A CA 1
ATOM 2208 C C . THR A 1 268 ? -38.816 -3.338 78.330 1.00 83.62 268 THR A C 1
ATOM 2210 O O . THR A 1 268 ? -38.523 -4.526 78.184 1.00 83.62 268 THR A O 1
ATOM 2213 N N . VAL A 1 269 ? -39.110 -2.543 77.299 1.00 84.62 269 VAL A N 1
ATOM 2214 C CA . VAL A 1 269 ? -39.155 -2.994 75.903 1.00 84.62 269 VAL A CA 1
ATOM 2215 C C . VAL A 1 269 ? -37.754 -3.314 75.385 1.00 84.62 269 VAL A C 1
ATOM 2217 O O . VAL A 1 269 ? -37.540 -4.393 74.843 1.00 84.62 269 VAL A O 1
ATOM 2220 N N . ASN A 1 270 ? -36.771 -2.442 75.612 1.00 84.25 270 ASN A N 1
ATOM 2221 C CA . ASN A 1 270 ? -35.393 -2.640 75.148 1.00 84.25 270 ASN A CA 1
ATOM 2222 C C . ASN A 1 270 ? -34.720 -3.859 75.793 1.00 84.25 270 ASN A C 1
ATOM 2224 O O . ASN A 1 270 ? -34.009 -4.610 75.121 1.00 84.25 270 ASN A O 1
ATOM 2228 N N . THR A 1 271 ? -34.978 -4.097 77.082 1.00 86.69 271 THR A N 1
ATOM 2229 C CA . THR A 1 271 ? -34.496 -5.293 77.788 1.00 86.69 271 THR A CA 1
ATOM 2230 C C . THR A 1 271 ? -35.118 -6.555 77.194 1.00 86.69 271 THR A C 1
ATOM 2232 O O . THR A 1 271 ? -34.425 -7.549 76.971 1.00 86.69 271 THR A O 1
ATOM 2235 N N . ARG A 1 272 ? -36.416 -6.501 76.869 1.00 85.06 272 ARG A N 1
ATOM 2236 C CA . ARG A 1 272 ? -37.141 -7.606 76.237 1.00 85.06 272 ARG A CA 1
ATOM 2237 C C . ARG A 1 272 ? -36.657 -7.870 74.811 1.00 85.06 272 ARG A C 1
ATOM 2239 O O . ARG A 1 272 ? -36.368 -9.016 74.499 1.00 85.06 272 ARG A O 1
ATOM 2246 N N . ILE A 1 273 ? -36.442 -6.836 73.996 1.00 84.12 273 ILE A N 1
ATOM 2247 C CA . ILE A 1 273 ? -35.837 -6.950 72.656 1.00 84.12 273 ILE A CA 1
ATOM 2248 C C . ILE A 1 273 ? -34.435 -7.563 72.743 1.00 84.12 273 ILE A C 1
ATOM 2250 O O . ILE A 1 273 ? -34.111 -8.465 71.978 1.00 84.12 273 ILE A O 1
ATOM 2254 N N . SER A 1 274 ? -33.604 -7.115 73.687 1.00 84.38 274 SER A N 1
ATOM 2255 C CA . SER A 1 274 ? -32.241 -7.640 73.863 1.00 84.38 274 SER A CA 1
ATOM 2256 C C . SER A 1 274 ? -32.236 -9.117 74.258 1.00 84.38 274 SER A C 1
ATOM 2258 O O . SER A 1 274 ? -31.379 -9.880 73.811 1.00 84.38 274 SER A O 1
ATOM 2260 N N . ARG A 1 275 ? -33.211 -9.532 75.076 1.00 85.69 275 ARG A N 1
ATOM 2261 C CA . ARG A 1 275 ? -33.434 -10.938 75.412 1.00 85.69 275 ARG A CA 1
ATOM 2262 C C . ARG A 1 275 ? -33.892 -11.736 74.190 1.00 85.69 275 ARG A C 1
ATOM 2264 O O . ARG A 1 275 ? -33.281 -12.752 73.897 1.00 85.69 275 ARG A O 1
ATOM 2271 N N . LEU A 1 276 ? -34.891 -11.250 73.455 1.00 83.69 276 LEU A N 1
ATOM 2272 C CA . LEU A 1 276 ? -35.406 -11.911 72.252 1.00 83.69 276 LEU A CA 1
ATOM 2273 C C . LEU A 1 276 ? -34.325 -12.083 71.184 1.00 83.69 276 LEU A C 1
ATOM 2275 O O . LEU A 1 276 ? -34.190 -13.166 70.629 1.00 83.69 276 LEU A O 1
ATOM 2279 N N . LYS A 1 277 ? -33.487 -11.062 70.965 1.00 80.25 277 LYS A N 1
ATOM 2280 C CA . LYS A 1 277 ? -32.315 -11.173 70.090 1.00 80.25 277 LYS A CA 1
ATOM 2281 C C . LYS A 1 277 ? -31.383 -12.290 70.541 1.00 80.25 277 LYS A C 1
ATOM 2283 O O . LYS A 1 277 ? -30.976 -13.095 69.723 1.00 80.25 277 LYS A O 1
ATOM 2288 N N . ARG A 1 278 ? -31.065 -12.381 71.833 1.00 80.44 278 ARG A N 1
ATOM 2289 C CA . ARG A 1 278 ? -30.191 -13.440 72.362 1.00 80.44 278 ARG A CA 1
ATOM 2290 C C . ARG A 1 278 ? -30.803 -14.836 72.224 1.00 80.44 278 ARG A C 1
ATOM 2292 O O . ARG A 1 278 ? -30.070 -15.785 71.962 1.00 80.44 278 ARG A O 1
ATOM 2299 N N . ASP A 1 279 ? -32.110 -14.944 72.439 1.00 75.31 279 ASP A N 1
ATOM 2300 C CA . ASP A 1 279 ? -32.833 -16.215 72.440 1.00 75.31 279 ASP A CA 1
ATOM 2301 C C . ASP A 1 279 ? -33.066 -16.733 71.005 1.00 75.31 279 ASP A C 1
ATOM 2303 O O . ASP A 1 279 ? -33.022 -17.939 70.796 1.00 75.31 279 ASP A O 1
ATOM 2307 N N . ILE A 1 280 ? -33.220 -15.842 70.016 1.00 72.38 280 ILE A N 1
ATOM 2308 C CA . ILE A 1 280 ? -33.433 -16.188 68.597 1.00 72.38 280 ILE A CA 1
ATOM 2309 C C . ILE A 1 280 ? -32.105 -16.274 67.809 1.00 72.38 280 ILE A C 1
ATOM 2311 O O . ILE A 1 280 ? -31.946 -17.169 66.985 1.00 72.38 280 ILE A O 1
ATOM 2315 N N . MET A 1 281 ? -31.098 -15.433 68.099 1.00 57.84 281 MET A N 1
ATOM 2316 C CA . MET A 1 281 ? -29.790 -15.444 67.401 1.00 57.84 281 MET A CA 1
ATOM 2317 C C . MET A 1 281 ? -28.935 -16.694 67.664 1.00 57.84 281 MET A C 1
ATOM 2319 O O . MET A 1 281 ? -27.892 -16.853 67.031 1.00 57.84 281 MET A O 1
ATOM 2323 N N . LYS A 1 282 ? -29.324 -17.578 68.591 1.00 58.97 282 LYS A N 1
ATOM 2324 C CA . LYS A 1 282 ? -28.607 -18.846 68.803 1.00 58.97 282 LYS A CA 1
ATOM 2325 C C . LYS A 1 282 ? -28.739 -19.819 67.624 1.00 58.97 282 LYS A C 1
ATOM 2327 O O . LYS A 1 282 ? -27.839 -20.637 67.467 1.00 58.97 282 LYS A O 1
ATOM 2332 N N . ASP A 1 283 ? -29.777 -19.675 66.794 1.00 55.09 283 ASP A N 1
ATOM 2333 C CA . ASP A 1 283 ? -30.106 -20.630 65.722 1.00 55.09 283 ASP A CA 1
ATOM 2334 C C . ASP A 1 283 ? -30.016 -20.053 64.292 1.00 55.09 283 ASP A C 1
ATOM 2336 O O . ASP A 1 283 ? -30.213 -20.782 63.322 1.00 55.09 283 ASP A O 1
ATOM 2340 N N . GLY A 1 284 ? -29.690 -18.769 64.119 1.00 53.00 284 GLY A N 1
ATOM 2341 C CA . GLY A 1 284 ? -29.596 -18.134 62.799 1.00 53.00 284 GLY A CA 1
ATOM 2342 C C . GLY A 1 284 ? -29.919 -16.642 62.828 1.00 53.00 284 GLY A C 1
ATOM 2343 O O . GLY A 1 284 ? -30.406 -16.118 63.828 1.00 53.00 284 GLY A O 1
ATOM 2344 N N . ASP A 1 285 ? -29.595 -15.951 61.735 1.00 57.59 285 ASP A N 1
ATOM 2345 C CA . ASP A 1 285 ? -29.694 -14.497 61.586 1.00 57.59 285 ASP A CA 1
ATOM 2346 C C . ASP A 1 285 ? -31.114 -13.977 61.902 1.00 57.59 285 ASP A C 1
ATOM 2348 O O . ASP A 1 285 ? -32.083 -14.315 61.222 1.00 57.59 285 ASP A O 1
ATOM 2352 N N . PHE A 1 286 ? -31.237 -13.153 62.950 1.00 56.44 286 PHE A N 1
ATOM 2353 C CA . PHE A 1 286 ? -32.500 -12.539 63.392 1.00 56.44 286 PHE A CA 1
ATOM 2354 C C . PHE A 1 286 ? -33.128 -11.676 62.288 1.00 56.44 286 PHE A C 1
ATOM 2356 O O . PHE A 1 286 ? -34.351 -11.593 62.194 1.00 56.44 286 PHE A O 1
ATOM 2363 N N . ASP A 1 287 ? -32.294 -11.081 61.432 1.00 56.78 287 ASP A N 1
ATOM 2364 C CA . ASP A 1 287 ? -32.737 -10.304 60.276 1.00 56.78 287 ASP A CA 1
ATOM 2365 C C . ASP A 1 287 ? -33.003 -11.216 59.052 1.00 56.78 287 ASP A C 1
ATOM 2367 O O . ASP A 1 287 ? -33.772 -10.862 58.158 1.00 56.78 287 ASP A O 1
ATOM 2371 N N . GLY A 1 288 ? -32.461 -12.441 59.057 1.00 58.91 288 GLY A N 1
ATOM 2372 C CA . GLY A 1 288 ? -32.646 -13.472 58.031 1.00 58.91 288 GLY A CA 1
ATOM 2373 C C . GLY A 1 288 ? -34.047 -14.092 57.995 1.00 58.91 288 GLY A C 1
ATOM 2374 O O . GLY A 1 288 ? -34.530 -14.414 56.910 1.00 58.91 288 GLY A O 1
ATOM 2375 N N . TRP A 1 289 ? -34.750 -14.168 59.134 1.00 61.56 289 TRP A N 1
ATOM 2376 C CA . TRP A 1 289 ? -36.170 -14.576 59.199 1.00 61.56 289 TRP A CA 1
ATOM 2377 C C . TRP A 1 289 ? -37.106 -13.652 58.407 1.00 61.56 289 TRP A C 1
ATOM 2379 O O . TRP A 1 289 ? -38.209 -14.048 58.032 1.00 61.56 289 TRP A O 1
ATOM 2389 N N . PHE A 1 290 ? -36.648 -12.432 58.134 1.00 59.22 290 PHE A N 1
ATOM 2390 C CA . PHE A 1 290 ? -37.370 -11.431 57.362 1.00 59.22 290 PHE A CA 1
ATOM 2391 C C . PHE A 1 290 ? -36.715 -11.140 56.001 1.00 59.22 290 PHE A C 1
ATOM 2393 O O . PHE A 1 290 ? -37.110 -10.195 55.317 1.00 59.22 290 PHE A O 1
ATOM 2400 N N . SER A 1 291 ? -35.714 -11.935 55.600 1.00 54.47 291 SER A N 1
ATOM 2401 C CA . SER A 1 291 ? -35.038 -11.796 54.307 1.00 54.47 291 SER A CA 1
ATOM 2402 C C . SER A 1 291 ? -35.881 -12.332 53.137 1.00 54.47 291 SER A C 1
ATOM 2404 O O . SER A 1 291 ? -36.834 -13.093 53.311 1.00 54.47 291 SER A O 1
ATOM 2406 N N . GLU A 1 292 ? -35.548 -11.851 51.937 1.00 49.91 292 GLU A N 1
ATOM 2407 C CA . GLU A 1 292 ? -36.404 -11.696 50.748 1.00 49.91 292 GLU A CA 1
ATOM 2408 C C . GLU A 1 292 ? -37.176 -12.928 50.244 1.00 49.91 292 GLU A C 1
ATOM 2410 O O . GLU A 1 292 ? -38.167 -12.748 49.541 1.00 49.91 292 GLU A O 1
ATOM 2415 N N . GLU A 1 293 ? -36.799 -14.157 50.590 1.00 46.50 293 GLU A N 1
ATOM 2416 C CA . GLU A 1 293 ? -37.372 -15.357 49.957 1.00 46.50 293 GLU A CA 1
ATOM 2417 C C . GLU A 1 293 ? -38.678 -15.870 50.597 1.00 46.50 293 GLU A C 1
ATOM 2419 O O . GLU A 1 293 ? -39.341 -16.713 50.002 1.00 46.50 293 GLU A O 1
ATOM 2424 N N . GLN A 1 294 ? -39.092 -15.389 51.783 1.00 43.94 294 GLN A N 1
ATOM 2425 C CA . GLN A 1 294 ? -40.229 -15.997 52.513 1.00 43.94 294 GLN A CA 1
ATOM 2426 C C . GLN A 1 294 ? -41.408 -15.079 52.877 1.00 43.94 294 GLN A C 1
ATOM 2428 O O . GLN A 1 294 ? -42.442 -15.595 53.318 1.00 43.94 294 GLN A O 1
ATOM 2433 N N . CYS A 1 295 ? -41.288 -13.757 52.708 1.00 45.12 295 CYS A N 1
ATOM 2434 C CA . CYS A 1 295 ? -42.340 -12.800 53.097 1.00 45.12 295 CYS A CA 1
ATOM 2435 C C . CYS A 1 295 ? -43.033 -12.088 51.923 1.00 45.12 295 CYS A C 1
ATOM 2437 O O . CYS A 1 295 ? -44.050 -11.432 52.141 1.00 45.12 295 CYS A O 1
ATOM 2439 N N . ILE A 1 296 ? -42.520 -12.187 50.691 1.00 44.81 296 ILE A N 1
ATOM 2440 C CA . ILE A 1 296 ? -43.118 -11.528 49.521 1.00 44.81 296 ILE A CA 1
ATOM 2441 C C . ILE A 1 296 ? -42.986 -12.448 48.300 1.00 44.81 296 ILE A C 1
ATOM 2443 O O . ILE A 1 296 ? -42.137 -12.229 47.443 1.00 44.81 296 ILE A O 1
ATOM 2447 N N . HIS A 1 297 ? -43.822 -13.484 48.208 1.00 39.81 297 HIS A N 1
ATOM 2448 C CA . HIS A 1 297 ? -44.120 -14.075 46.902 1.00 39.81 297 HIS A CA 1
ATOM 2449 C C . HIS A 1 297 ? -45.226 -13.248 46.234 1.00 39.81 297 HIS A C 1
ATOM 2451 O O . HIS A 1 297 ? -46.266 -12.988 46.844 1.00 39.81 297 HIS A O 1
ATOM 2457 N N . GLU A 1 298 ? -44.934 -12.782 45.019 1.00 40.81 298 GLU A N 1
ATOM 2458 C CA . GLU A 1 298 ? -45.858 -12.105 44.107 1.00 40.81 298 GLU A CA 1
ATOM 2459 C C . GLU A 1 298 ? -47.042 -13.031 43.766 1.00 40.81 298 GLU A C 1
ATOM 2461 O O . GLU A 1 298 ? -46.830 -14.199 43.432 1.00 40.81 298 GLU A O 1
ATOM 2466 N N . GLU A 1 299 ? -48.271 -12.511 43.874 1.00 37.66 299 GLU A N 1
ATOM 2467 C CA . GLU A 1 299 ? -49.390 -12.958 43.025 1.00 37.66 299 GLU A CA 1
ATOM 2468 C C . GLU A 1 299 ? -49.201 -12.411 41.606 1.00 37.66 299 GLU A C 1
ATOM 2470 O O . GLU A 1 299 ? -48.776 -11.235 41.489 1.00 37.66 299 GLU A O 1
#

Nearest PDB structures (foldseek):
  3vty-assembly4_D  TM=7.285E-01  e=1.307E+00  Candidatus Magnetobacterium bavaricum

pLDDT: mean 82.15, std 15.7, range [31.86, 98.06]

Sequence (299 aa):
MRFCETLSGDSIALLTEPLYRIAPNARHAYYLALGHIKEGDMESARQYVELVKESPETHHLWHKLMYEIYMKQGDRGRALEEYVKYDTEDENAFRKRAFENIESHENTMKERIVMRRLRMEETNTKFAIMATIIVVLTIAIIFLCIYFFLRRNNLRLRMENKARISAIETVRRDMSAQLQKQQDTKALTDRLKEEKLTLLRDKILSQTGREDRYVVKTIDSFTQGAASRLLDAYPMLKERDVIIIFLRHTGCSGMEIAEFFGHKDTQTVNTRISRLKRDIMKDGDFDGWFSEEQCIHEE

Organism: NCBI:txid2840674

Secondary structure (DSSP, 8-state):
--------THHHHHHHTTGGGSPPPHHHHHHHHHHHHHHT-HHHHHHHHHHHHT-TTTHHHHHHHHHHHHHHHT-HHHHHHHHHHHHHHHHHHHHHHHHHHHHHHHHHHHHHHHHHHHHHHHHHHHHHHHHHHHHHHHHHHHHHHHHHHHHHHHHHHHHHHHHHHHHHHHHHHHHHHHHHHHHHHHHHHHHHHHHHHHHHHHHHHTTTTS-HHHHHHHHHHHHTTHHHHHHHH-TT--HHHHHHHHHHHTT--HHHHHHHTT-S-HHHHHHHHHHHHHHHTTSS-TTGGGSTTSS----

Foldseek 3Di:
DDDPDDPDPVVVVVVVVVVVPPLQDLVRLLVQLVVCLVVVNNVSSVVSLVSNCPDPLRVLSSLVSQLSSCVSVVNNPSSVVSVVSSVVVVVVSVVVVVVVVVVVVVVVVVVVVVVVVVVVVVVVVVVVVVVVVVVVVVVVVVVVVVVVVVVVVVVVVVVVVVVVVVVVVVVVVVVVVVVVVVVVVVVVVVVVVLVLLVVLLVQLLVCQPPDLVVSLVSNCVSQVCLLVVVCVVPVVDDSLLS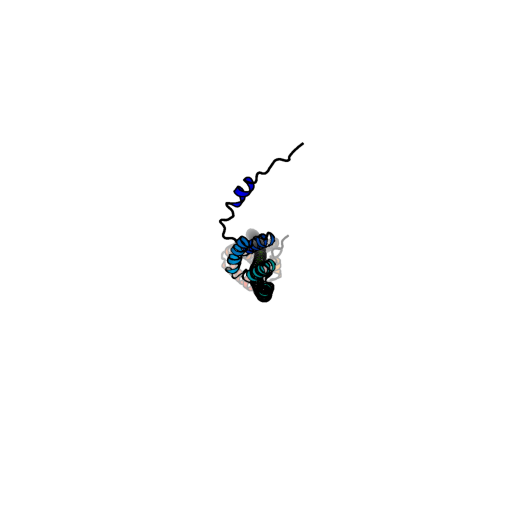SLLSNVVSPDDLVSNCVSPVHPDSPVSVVSVVVSCVVPPVVHDSCVSVDDPRRDDDD

Radius of gyration: 76.64 Å; Cα contacts (8 Å, |Δi|>4): 161; chains: 1; bounding box: 122×54×182 Å

Solvent-accessible surface area (backbone atoms only — not comparable to full-atom values): 16407 Å² total; per-residue (Å²): 136,88,87,88,75,85,82,58,82,69,69,60,57,72,72,50,65,79,66,72,75,54,79,65,53,39,70,55,23,46,54,52,18,53,50,27,53,72,74,62,43,59,69,67,15,52,60,26,40,55,53,10,50,74,30,85,92,36,31,41,57,27,29,47,53,50,17,55,51,26,50,76,72,66,40,57,68,62,14,52,56,26,41,55,52,18,56,56,40,46,53,50,51,52,52,51,52,52,50,52,51,50,52,52,49,52,51,55,49,52,52,51,54,51,53,49,51,53,50,51,52,53,51,50,50,53,51,53,53,53,51,51,52,51,51,54,51,54,52,52,51,51,51,51,52,52,50,52,51,52,52,52,51,53,52,50,53,52,49,53,50,51,54,51,51,53,51,51,51,51,51,52,50,53,51,51,53,50,52,48,51,52,51,52,51,49,54,50,51,52,50,52,49,52,51,52,35,49,53,50,40,55,54,57,62,72,46,55,84,56,59,50,71,60,52,44,53,53,50,15,73,76,32,81,39,50,54,57,52,49,39,68,77,36,73,88,54,49,60,62,55,52,51,52,51,52,43,46,70,44,66,48,50,54,58,57,54,15,53,54,73,72,41,95,51,39,63,66,46,50,54,49,52,55,48,50,48,61,70,49,49,75,82,46,61,74,68,54,82,72,38,77,90,76,62,64,81,83,129